Protein AF-A0A960MF81-F1 (afdb_monomer_lite)

Radius of gyration: 20.43 Å; chains: 1; bounding box: 46×40×53 Å

Secondary structure (DSSP, 8-state):
-HHHHHS---HHHHHHHHHHHHHHHHHHHHHHHHTTPEEEEE--EEEEETTEEEEES--STTSEEEEEEEEETTEEEEEESSHHHHHHHHHHH-HHHHHHHHHHHHHHHHHTS-HHHHHHHHHHTTSSPPPPPPPHHHHHHHHHHHHHHHHHHTTSS-HHHHHHHHHHHHHHHHHHHHHTT-HHHHHHHHB-

Structure (mmCIF, N/CA/C/O backbone):
data_AF-A0A960MF81-F1
#
_entry.id   AF-A0A960MF81-F1
#
loop_
_atom_site.group_PDB
_atom_site.id
_atom_site.type_symbol
_atom_site.label_atom_id
_atom_site.label_alt_id
_atom_site.label_comp_id
_atom_site.label_asym_id
_atom_site.label_entity_id
_atom_site.label_seq_id
_atom_site.pdbx_PDB_ins_code
_atom_site.Cartn_x
_atom_site.Cartn_y
_atom_site.Cartn_z
_atom_site.occupancy
_atom_site.B_iso_or_equiv
_atom_site.auth_seq_id
_atom_site.auth_comp_id
_atom_site.auth_asym_id
_atom_site.auth_atom_id
_atom_site.pdbx_PDB_model_num
ATOM 1 N N . GLN A 1 1 ? 24.976 -0.961 14.348 1.00 53.66 1 GLN A N 1
ATOM 2 C CA . GLN A 1 1 ? 26.325 -0.352 14.343 1.00 53.66 1 GLN A CA 1
ATOM 3 C C . GLN A 1 1 ? 26.563 0.433 13.064 1.00 53.66 1 GLN A C 1
ATOM 5 O O . GLN A 1 1 ? 26.890 1.601 13.181 1.00 53.66 1 GLN A O 1
ATOM 10 N N . GLU A 1 2 ? 26.302 -0.131 11.881 1.00 60.38 2 GLU A N 1
ATOM 11 C CA . GLU A 1 2 ? 26.419 0.596 10.602 1.00 60.38 2 GLU A CA 1
ATOM 12 C C . GLU A 1 2 ? 25.608 1.900 10.578 1.00 60.38 2 GLU A C 1
ATOM 14 O O . GLU A 1 2 ? 26.185 2.958 10.378 1.00 60.38 2 GLU A O 1
ATOM 19 N N . ALA A 1 3 ? 24.322 1.866 10.949 1.00 62.62 3 ALA A N 1
ATOM 20 C CA . ALA A 1 3 ? 23.470 3.063 10.984 1.00 62.62 3 ALA A CA 1
ATOM 21 C C . ALA A 1 3 ? 23.998 4.213 11.875 1.00 62.62 3 ALA A C 1
ATOM 23 O O . ALA A 1 3 ? 23.752 5.380 11.582 1.00 62.62 3 ALA A O 1
ATOM 24 N N . LEU A 1 4 ? 24.742 3.917 12.950 1.00 64.25 4 LEU A N 1
ATOM 25 C CA . LEU A 1 4 ? 25.378 4.951 13.780 1.00 64.25 4 LEU A CA 1
ATOM 26 C C . LEU A 1 4 ? 26.556 5.599 13.039 1.00 64.25 4 LEU A C 1
ATOM 28 O O . LEU A 1 4 ? 26.730 6.809 13.098 1.00 64.25 4 LEU A O 1
ATOM 32 N N . VAL A 1 5 ? 27.342 4.794 12.323 1.00 67.38 5 VAL A N 1
ATOM 33 C CA . VAL A 1 5 ? 28.516 5.2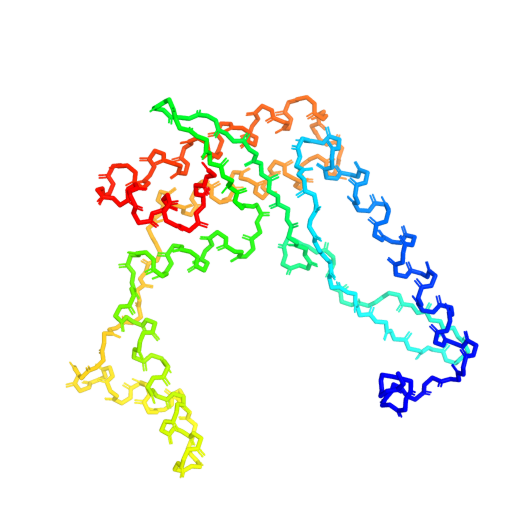51 11.569 1.00 67.38 5 VAL A CA 1
ATOM 34 C C . VAL A 1 5 ? 28.101 6.077 10.348 1.00 67.38 5 VAL A C 1
ATOM 36 O O . VAL A 1 5 ? 28.744 7.077 10.046 1.00 67.38 5 VAL A O 1
ATOM 39 N N . THR A 1 6 ? 27.011 5.710 9.668 1.00 72.19 6 THR A N 1
ATOM 40 C CA . THR A 1 6 ? 26.561 6.394 8.441 1.00 72.19 6 THR A CA 1
ATOM 41 C C . THR A 1 6 ? 25.718 7.646 8.701 1.00 72.19 6 THR A C 1
ATOM 43 O O . THR A 1 6 ? 25.628 8.503 7.830 1.00 72.19 6 THR A O 1
ATOM 46 N N . SER A 1 7 ? 25.091 7.774 9.875 1.00 71.38 7 SER A N 1
ATOM 47 C CA . SER A 1 7 ? 24.123 8.853 10.152 1.00 71.38 7 SER A CA 1
ATOM 48 C C . SER A 1 7 ? 24.742 10.188 10.579 1.00 71.38 7 SER A C 1
ATOM 50 O O . SER A 1 7 ? 24.032 11.188 10.640 1.00 71.38 7 SER A O 1
ATOM 52 N N . GLY A 1 8 ? 26.036 10.228 10.920 1.00 80.31 8 GLY A N 1
ATOM 53 C CA . GLY A 1 8 ? 26.680 11.441 11.449 1.00 80.31 8 GLY A CA 1
ATOM 54 C C . GLY A 1 8 ? 26.170 11.872 12.836 1.00 80.31 8 GLY A C 1
ATOM 55 O O . GLY A 1 8 ? 26.441 12.992 13.281 1.00 80.31 8 GLY A O 1
ATOM 56 N N . LEU A 1 9 ? 25.426 10.999 13.525 1.00 86.12 9 LEU A N 1
ATOM 57 C CA . LEU A 1 9 ? 24.911 11.229 14.872 1.00 86.12 9 LEU A CA 1
ATOM 58 C C . LEU A 1 9 ? 25.929 10.809 15.935 1.00 86.12 9 LEU A C 1
ATOM 60 O O . LEU A 1 9 ? 26.620 9.799 15.802 1.00 86.12 9 LEU A O 1
ATOM 64 N N . SER A 1 10 ? 25.971 11.540 17.050 1.00 87.50 10 SER A N 1
ATOM 65 C CA . SER A 1 10 ? 26.634 11.035 18.254 1.00 87.50 10 SER A CA 1
ATOM 66 C C . SER A 1 10 ? 25.890 9.810 18.805 1.00 87.50 10 SER A C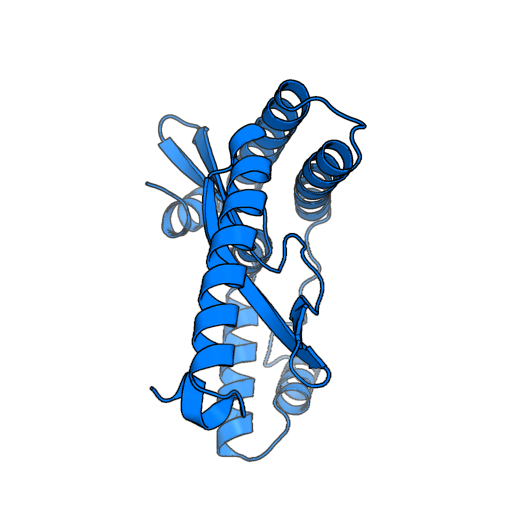 1
ATOM 68 O O . SER A 1 10 ? 24.701 9.618 18.544 1.00 87.50 10 SER A O 1
ATOM 70 N N . GLY A 1 11 ? 26.550 8.994 19.634 1.00 87.50 11 GLY A N 1
ATOM 71 C CA . GLY A 1 11 ? 25.893 7.843 20.270 1.00 87.50 11 GLY A CA 1
ATOM 72 C C . GLY A 1 11 ? 24.635 8.227 21.065 1.00 87.50 11 GLY A C 1
ATOM 73 O O . GLY A 1 11 ? 23.628 7.524 21.009 1.00 87.50 11 GLY A O 1
ATOM 74 N N . GLN A 1 12 ? 24.651 9.383 21.739 1.00 87.62 12 GLN A N 1
ATOM 75 C CA . GLN A 1 12 ? 23.484 9.908 22.458 1.00 87.62 12 GLN A CA 1
ATOM 76 C C . GLN A 1 12 ? 22.365 10.347 21.509 1.00 87.62 12 GLN A C 1
ATOM 78 O O . GLN A 1 12 ? 21.200 10.025 21.745 1.00 87.62 12 GLN A O 1
ATOM 83 N N . GLN A 1 13 ? 22.706 11.027 20.410 1.00 88.56 13 GLN A N 1
ATOM 84 C CA . GLN A 1 13 ? 21.739 11.409 19.378 1.00 88.56 13 GLN A CA 1
ATOM 85 C C . GLN A 1 13 ? 21.099 10.170 18.747 1.00 88.56 13 GLN A C 1
ATOM 87 O O . GLN A 1 13 ? 19.881 10.104 18.613 1.00 88.56 13 GLN A O 1
ATOM 92 N N . PHE A 1 14 ? 21.882 9.133 18.461 1.00 89.56 14 PHE A N 1
ATOM 93 C CA . PHE A 1 14 ? 21.353 7.883 17.929 1.00 89.56 14 PHE A CA 1
ATOM 94 C C . PHE A 1 14 ? 20.367 7.212 18.898 1.00 89.56 14 PHE A C 1
ATOM 96 O O . PHE A 1 14 ? 19.266 6.837 18.496 1.00 89.56 14 PHE A O 1
ATOM 103 N N . ILE A 1 15 ? 20.689 7.142 20.195 1.00 90.44 15 ILE A N 1
ATOM 104 C CA . ILE A 1 15 ? 19.760 6.631 21.219 1.00 90.44 15 ILE A CA 1
ATOM 105 C C . ILE A 1 15 ? 18.484 7.484 21.283 1.00 90.44 15 ILE A C 1
ATOM 107 O O . ILE A 1 15 ? 17.380 6.940 21.375 1.00 90.44 15 ILE A O 1
ATOM 111 N N . ARG A 1 16 ? 18.612 8.816 21.218 1.00 89.69 16 ARG A N 1
ATOM 112 C CA . ARG A 1 16 ? 17.472 9.744 21.199 1.00 89.69 16 ARG A CA 1
ATOM 113 C C . ARG A 1 16 ? 16.580 9.505 19.977 1.00 89.69 16 ARG A C 1
ATOM 115 O O . ARG A 1 16 ? 15.367 9.434 20.149 1.00 89.69 16 ARG A O 1
ATOM 122 N N . SER A 1 17 ? 17.161 9.290 18.795 1.00 91.31 17 SER A N 1
ATOM 123 C CA . SER A 1 17 ? 16.410 8.961 17.573 1.00 91.31 17 SER A CA 1
ATOM 124 C C . SER A 1 17 ? 15.599 7.670 17.729 1.00 91.31 17 SER A C 1
ATOM 126 O O . SER A 1 17 ? 14.420 7.642 17.392 1.00 91.31 17 SER A O 1
ATOM 128 N N . GLY A 1 18 ? 16.175 6.633 18.351 1.00 91.38 18 GLY A N 1
ATOM 129 C CA . GLY A 1 18 ? 15.469 5.380 18.622 1.00 91.38 18 GLY A CA 1
ATOM 130 C C . GLY A 1 18 ? 14.284 5.565 19.573 1.00 91.38 18 GLY A C 1
ATOM 131 O O . GLY A 1 18 ? 13.203 5.033 19.328 1.00 91.38 18 GLY A O 1
ATOM 132 N N . LYS A 1 19 ? 14.447 6.371 20.630 1.00 92.38 19 LYS A N 1
ATOM 133 C CA . LYS A 1 19 ? 13.344 6.707 21.549 1.00 92.38 19 LYS A CA 1
ATOM 134 C C . LYS A 1 19 ? 12.226 7.468 20.836 1.00 92.38 19 LYS A C 1
ATOM 136 O O . LYS A 1 19 ? 11.060 7.124 21.014 1.00 92.38 19 LYS A O 1
ATOM 141 N N . LEU A 1 20 ? 12.578 8.464 20.021 1.00 91.44 20 LEU A N 1
ATOM 142 C CA . LEU A 1 20 ? 11.613 9.222 19.221 1.00 91.44 20 LEU A CA 1
ATOM 143 C C . LEU A 1 20 ? 10.869 8.308 18.243 1.00 91.44 20 LEU A C 1
ATOM 145 O O . LEU A 1 20 ? 9.646 8.354 18.197 1.00 91.44 20 LEU A O 1
ATOM 149 N N . ALA A 1 21 ? 11.577 7.423 17.539 1.00 92.56 21 ALA A N 1
ATOM 150 C CA . ALA A 1 21 ? 10.980 6.467 16.610 1.00 92.56 21 ALA A CA 1
ATOM 151 C C . ALA A 1 21 ? 9.946 5.553 17.287 1.00 92.56 21 ALA A C 1
ATOM 153 O O . ALA A 1 21 ? 8.866 5.339 16.740 1.00 92.56 21 ALA A O 1
ATOM 154 N N . VAL A 1 22 ? 10.248 5.042 18.487 1.00 93.19 22 VAL A N 1
ATOM 155 C CA . VAL A 1 22 ? 9.323 4.186 19.250 1.00 93.19 22 VAL A CA 1
ATOM 156 C C . VAL A 1 22 ? 8.107 4.972 19.742 1.00 93.19 22 VAL A C 1
ATOM 158 O O . VAL A 1 22 ? 6.984 4.488 19.619 1.00 93.19 22 VAL A O 1
ATOM 161 N N . LEU A 1 23 ? 8.307 6.183 20.268 1.00 92.19 23 LEU A N 1
ATOM 162 C CA . LEU A 1 23 ? 7.204 7.030 20.734 1.00 92.19 23 LEU A CA 1
ATOM 163 C C . LEU A 1 23 ? 6.292 7.457 19.578 1.00 92.19 23 LEU A C 1
ATOM 165 O O . LEU A 1 23 ? 5.076 7.316 19.681 1.00 92.19 23 LEU A O 1
ATOM 169 N N . GLY A 1 24 ? 6.868 7.906 18.461 1.00 90.62 24 GLY A N 1
ATOM 170 C CA . GLY A 1 24 ? 6.118 8.235 17.249 1.00 90.62 24 GLY A CA 1
ATOM 171 C C . GLY A 1 24 ? 5.349 7.026 16.718 1.00 90.62 24 GLY A C 1
ATOM 172 O O . GLY A 1 24 ? 4.168 7.134 16.395 1.00 90.62 24 GLY A O 1
ATOM 173 N N . ALA A 1 25 ? 5.977 5.845 16.713 1.00 92.62 25 ALA A N 1
ATOM 174 C CA . ALA A 1 25 ? 5.314 4.612 16.301 1.00 92.62 25 ALA A CA 1
ATOM 175 C C . ALA A 1 25 ? 4.145 4.236 17.213 1.00 92.62 25 ALA A C 1
ATOM 177 O O . ALA A 1 25 ? 3.111 3.791 16.722 1.00 92.62 25 ALA A O 1
ATOM 178 N N . TRP A 1 26 ? 4.279 4.443 18.525 1.00 94.00 26 TRP A N 1
ATOM 179 C CA . TRP A 1 26 ? 3.185 4.220 19.464 1.00 94.00 26 TRP A CA 1
ATOM 180 C C . TRP A 1 26 ? 2.001 5.156 19.193 1.00 94.00 26 TRP A C 1
ATOM 182 O O . TRP A 1 26 ? 0.869 4.682 19.153 1.00 94.00 26 TRP A O 1
ATOM 192 N N . VAL A 1 27 ? 2.250 6.443 18.921 1.00 91.56 27 VAL A N 1
ATOM 193 C CA . VAL A 1 27 ? 1.190 7.408 18.568 1.00 91.56 27 VAL A CA 1
ATOM 194 C C . VAL A 1 27 ? 0.465 6.990 17.289 1.00 91.56 27 VAL A C 1
ATOM 196 O O . VAL A 1 27 ? -0.760 6.895 17.289 1.00 91.56 27 VAL A O 1
ATOM 199 N N . VAL A 1 28 ? 1.199 6.672 16.216 1.00 91.81 28 VAL A N 1
ATOM 200 C CA . VAL A 1 28 ? 0.575 6.222 14.959 1.00 91.81 28 VAL A CA 1
ATOM 201 C C . VAL A 1 28 ? -0.205 4.930 15.168 1.00 91.81 28 VAL A C 1
ATOM 203 O O . VAL A 1 28 ? -1.320 4.804 14.671 1.00 91.81 28 VAL A O 1
ATOM 206 N N . ARG A 1 29 ? 0.345 3.988 15.943 1.00 93.75 29 ARG A N 1
ATOM 207 C CA . ARG A 1 29 ? -0.333 2.735 16.276 1.00 93.75 29 ARG A CA 1
ATOM 208 C C . ARG A 1 29 ? -1.677 2.984 16.950 1.00 93.75 29 ARG A C 1
ATOM 210 O O . ARG A 1 29 ? -2.652 2.377 16.528 1.00 93.75 29 ARG A O 1
ATOM 217 N N . GLN A 1 30 ? -1.730 3.857 17.958 1.00 93.75 30 GLN A N 1
ATOM 218 C CA . GLN A 1 30 ? -2.989 4.197 18.629 1.00 93.75 30 GLN A CA 1
ATOM 219 C C . GLN A 1 30 ? -4.017 4.729 17.623 1.00 93.75 30 GLN A C 1
ATOM 221 O O . GLN A 1 30 ? -5.127 4.210 17.570 1.00 93.75 30 GLN A O 1
ATOM 226 N N . LEU A 1 31 ? -3.619 5.671 16.760 1.00 92.19 31 LEU A N 1
ATOM 227 C CA . LEU A 1 31 ? -4.513 6.280 15.769 1.00 92.19 31 LEU A CA 1
ATOM 228 C C . LEU A 1 31 ? -5.088 5.268 14.769 1.00 92.19 31 LEU A C 1
ATOM 230 O O . LEU A 1 31 ? -6.278 5.310 14.465 1.00 92.19 31 LEU A O 1
ATOM 234 N N . VAL A 1 32 ? -4.259 4.363 14.238 1.00 93.56 32 VAL A N 1
ATOM 235 C CA . VAL A 1 32 ? -4.715 3.411 13.210 1.00 93.56 32 VAL A CA 1
ATOM 236 C C . VAL A 1 32 ? -5.437 2.197 13.804 1.00 93.56 32 VAL A C 1
ATOM 238 O O . VAL A 1 32 ? -6.384 1.701 13.192 1.00 93.56 32 VAL A O 1
ATOM 241 N N . GLU A 1 33 ? -5.043 1.730 14.994 1.00 95.94 33 GLU A N 1
ATOM 242 C CA . GLU A 1 33 ? -5.726 0.621 15.680 1.00 95.94 33 GLU A CA 1
ATOM 243 C C . GLU A 1 33 ? -7.105 1.034 16.196 1.00 95.94 33 GLU A C 1
ATOM 245 O O . GLU A 1 33 ? -8.034 0.225 16.159 1.00 95.94 33 GLU A O 1
ATOM 250 N N . GLU A 1 34 ? -7.285 2.299 16.579 1.00 96.62 34 GLU A N 1
ATOM 251 C CA . GLU A 1 34 ? -8.584 2.837 16.984 1.00 96.62 34 GLU A CA 1
ATOM 252 C C . GLU A 1 34 ? -9.633 2.739 15.860 1.00 96.62 34 GLU A C 1
ATOM 254 O O . GLU A 1 34 ? -10.772 2.337 16.106 1.00 96.62 34 GLU A O 1
ATOM 259 N N . ILE A 1 35 ? -9.241 2.970 14.604 1.00 96.81 35 ILE A N 1
ATOM 260 C CA . ILE A 1 35 ? -10.108 2.802 13.419 1.00 96.81 35 ILE A CA 1
ATOM 261 C C . ILE A 1 35 ? -10.127 1.367 12.868 1.00 96.81 35 ILE A C 1
ATOM 263 O O . ILE A 1 35 ? -10.675 1.107 11.799 1.00 96.81 35 ILE A O 1
ATOM 267 N N . GLY A 1 36 ? -9.569 0.410 13.616 1.00 96.00 36 GLY A N 1
ATOM 268 C CA . GLY A 1 36 ? -9.626 -1.025 13.334 1.00 96.00 36 GLY A CA 1
ATOM 269 C C . GLY A 1 36 ? -8.506 -1.573 12.449 1.00 96.00 36 GLY A C 1
ATOM 270 O O . GLY A 1 36 ? -8.514 -2.767 12.151 1.00 96.00 36 GLY A O 1
ATOM 271 N N . LEU A 1 37 ? -7.535 -0.756 12.036 1.00 96.81 37 LEU A N 1
ATOM 272 C CA . LEU A 1 37 ? -6.397 -1.227 11.249 1.00 96.81 37 LEU A CA 1
ATOM 273 C C . LEU A 1 37 ? -5.305 -1.806 12.150 1.00 96.81 37 LEU A C 1
ATOM 275 O O . LEU A 1 37 ? -5.032 -1.310 13.232 1.00 96.81 37 LEU A O 1
ATOM 279 N N . ARG A 1 38 ? -4.594 -2.822 11.674 1.00 96.19 38 ARG A N 1
ATOM 280 C CA . ARG A 1 38 ? -3.394 -3.354 12.323 1.00 96.19 38 ARG A CA 1
ATOM 281 C C . ARG A 1 38 ? -2.146 -2.753 11.695 1.00 96.19 38 ARG A C 1
ATOM 283 O O . ARG A 1 38 ? -1.916 -2.959 10.504 1.00 96.19 38 ARG A O 1
ATOM 290 N N . LEU A 1 39 ? -1.327 -2.081 12.499 1.00 94.88 39 LEU A N 1
ATOM 291 C CA . LEU A 1 39 ? -0.021 -1.571 12.086 1.00 94.88 39 LEU A CA 1
ATOM 292 C C . LEU A 1 39 ? 1.035 -2.691 12.078 1.00 94.88 39 LEU A C 1
ATOM 294 O O . LEU A 1 39 ? 1.143 -3.451 13.041 1.00 94.88 39 LEU A O 1
ATOM 298 N N . TRP A 1 40 ? 1.832 -2.772 11.013 1.00 93.06 40 TRP A N 1
ATOM 299 C CA . TRP A 1 40 ? 2.926 -3.740 10.861 1.00 93.06 40 TRP A CA 1
ATOM 300 C C . TRP A 1 40 ? 4.303 -3.095 10.968 1.00 93.06 40 TRP A C 1
ATOM 302 O O . TRP A 1 40 ? 5.165 -3.600 11.681 1.00 93.06 40 TRP A O 1
ATOM 312 N N . ASP A 1 41 ? 4.507 -1.991 10.255 1.00 91.00 41 ASP A N 1
ATOM 313 C CA . ASP A 1 41 ? 5.770 -1.260 10.211 1.00 91.00 41 ASP A CA 1
ATOM 314 C C . ASP A 1 41 ? 5.555 0.199 9.798 1.00 91.00 41 ASP A C 1
ATOM 316 O O . ASP A 1 41 ? 4.481 0.588 9.325 1.00 91.00 41 ASP A O 1
ATOM 320 N N . LEU A 1 42 ? 6.598 0.991 10.042 1.00 90.38 42 LEU A N 1
ATOM 321 C CA . LEU A 1 42 ? 6.692 2.429 9.834 1.00 90.38 42 LEU A CA 1
ATOM 322 C C . LEU A 1 42 ? 8.094 2.771 9.341 1.00 90.38 42 LEU A C 1
ATOM 324 O O . LEU A 1 42 ? 9.077 2.161 9.771 1.00 90.38 42 LEU A O 1
ATOM 328 N N . LYS A 1 43 ? 8.184 3.806 8.515 1.00 89.94 43 LYS A N 1
ATOM 329 C CA . LYS A 1 43 ? 9.435 4.451 8.131 1.00 89.94 43 LYS A CA 1
ATOM 330 C C . LYS A 1 43 ? 9.455 5.860 8.723 1.00 89.94 43 LYS A C 1
ATOM 332 O O . LYS A 1 43 ? 8.534 6.635 8.494 1.00 89.94 43 LYS A O 1
ATOM 337 N N . TRP A 1 44 ? 10.523 6.182 9.451 1.00 89.69 44 TRP A N 1
ATOM 338 C CA . TRP A 1 44 ? 10.789 7.527 9.963 1.00 89.69 44 TRP A CA 1
ATOM 339 C C . TRP A 1 44 ? 11.992 8.135 9.260 1.00 89.69 44 TRP A C 1
ATOM 341 O O . TRP A 1 44 ? 12.993 7.445 9.053 1.00 89.69 44 TRP A O 1
ATOM 351 N N . GLU A 1 45 ? 11.921 9.431 8.980 1.00 89.31 45 GLU A N 1
ATOM 352 C CA . GLU A 1 45 ? 13.087 10.236 8.642 1.00 89.31 45 GLU A CA 1
ATOM 353 C C . GLU A 1 45 ? 13.327 11.270 9.743 1.00 89.31 45 GLU A C 1
ATOM 355 O O . GLU A 1 45 ? 12.403 11.909 10.252 1.00 89.31 45 GLU A O 1
ATOM 360 N N . PHE A 1 46 ? 14.591 11.404 10.140 1.00 90.06 46 PHE A N 1
ATOM 361 C CA . PHE A 1 46 ? 15.024 12.374 11.136 1.00 90.06 46 PHE A CA 1
ATOM 362 C C . PHE A 1 46 ? 16.074 13.283 10.519 1.00 90.06 46 PHE A C 1
ATOM 364 O O . PHE A 1 46 ? 17.048 12.797 9.942 1.00 90.06 46 PHE A O 1
ATOM 371 N N . ALA A 1 47 ? 15.906 14.589 10.698 1.00 89.25 47 ALA A N 1
ATOM 372 C CA . ALA A 1 47 ? 16.966 15.552 10.451 1.00 89.25 47 ALA A CA 1
ATOM 373 C C . ALA A 1 47 ? 17.584 15.999 11.773 1.00 89.25 47 ALA A C 1
ATOM 375 O O . ALA A 1 47 ? 16.960 15.949 12.838 1.00 89.25 47 ALA A O 1
ATOM 376 N N . LYS A 1 48 ? 18.834 16.442 11.678 1.00 88.69 48 LYS A N 1
ATOM 377 C CA . LYS A 1 48 ? 19.568 17.058 12.772 1.00 88.69 48 LYS A CA 1
ATOM 378 C C . LYS A 1 48 ? 19.627 18.559 12.534 1.00 88.69 48 LYS A C 1
ATOM 380 O O . LYS A 1 48 ? 20.086 18.985 11.477 1.00 88.69 48 LYS A O 1
ATOM 385 N N . ASP A 1 49 ? 19.219 19.324 13.535 1.00 86.75 49 ASP A N 1
ATOM 386 C CA . ASP A 1 49 ? 19.411 20.770 13.588 1.00 86.75 49 ASP A CA 1
ATOM 387 C C . ASP A 1 49 ? 20.189 21.111 14.863 1.00 86.75 49 ASP A C 1
ATOM 389 O O . ASP A 1 49 ? 19.690 20.955 15.978 1.00 86.75 49 ASP A O 1
ATOM 393 N N . GLY A 1 50 ? 21.466 21.471 14.711 1.00 85.69 50 GLY A N 1
ATOM 394 C CA . GLY A 1 50 ? 22.384 21.596 15.844 1.00 85.69 50 GLY A CA 1
ATOM 395 C C . GLY A 1 50 ? 22.474 20.290 16.642 1.00 85.69 50 GLY A C 1
ATOM 396 O O . GLY A 1 50 ? 22.915 19.272 16.113 1.00 85.69 50 GLY A O 1
ATOM 397 N N . ASP A 1 51 ? 22.055 20.312 17.908 1.00 84.62 51 ASP A N 1
ATOM 398 C CA . ASP A 1 51 ? 22.003 19.126 18.778 1.00 84.62 51 ASP A CA 1
ATOM 399 C C . ASP A 1 51 ? 20.625 18.448 18.840 1.00 84.62 51 ASP A C 1
ATOM 401 O O . ASP A 1 51 ? 20.489 17.364 19.426 1.00 84.62 51 ASP A O 1
ATOM 405 N N . GLU A 1 52 ? 19.618 19.049 18.211 1.00 86.88 52 GLU A N 1
ATOM 406 C CA . GLU A 1 52 ? 18.247 18.563 18.200 1.00 86.88 52 GLU A CA 1
ATOM 407 C C . GLU A 1 52 ? 17.992 17.595 17.044 1.00 86.88 52 GLU A C 1
ATOM 409 O O . GLU A 1 52 ? 18.617 17.647 15.981 1.00 86.88 52 GLU A O 1
ATOM 414 N N . LEU A 1 53 ? 17.047 16.685 17.278 1.00 90.31 53 LEU A N 1
ATOM 415 C CA . LEU A 1 53 ? 16.527 15.777 16.265 1.00 90.31 53 LEU A CA 1
ATOM 416 C C . LEU A 1 53 ? 15.066 16.107 16.020 1.00 90.31 53 LEU A C 1
ATOM 418 O O . LEU A 1 53 ? 14.275 16.152 16.963 1.00 90.31 53 LEU A O 1
ATOM 422 N N . VAL A 1 54 ? 14.717 16.280 14.754 1.00 88.94 54 VAL A N 1
ATOM 423 C CA . VAL A 1 54 ? 13.361 16.612 14.326 1.00 88.94 54 VAL A CA 1
ATOM 424 C C . VAL A 1 54 ? 12.845 15.548 13.369 1.00 88.94 54 VAL A C 1
ATOM 426 O O . VAL A 1 54 ? 13.606 15.009 12.562 1.00 88.94 54 VAL A O 1
ATOM 429 N N . PHE A 1 55 ? 11.554 15.233 13.473 1.00 88.56 55 PHE A N 1
ATOM 430 C CA . PHE A 1 55 ? 10.873 14.446 12.449 1.00 88.56 55 PHE A CA 1
ATOM 431 C C . PHE A 1 55 ? 10.821 15.266 11.162 1.00 88.56 55 PHE A C 1
ATOM 433 O O . PHE A 1 55 ? 10.418 16.429 11.183 1.00 88.56 55 PHE A O 1
ATOM 440 N N . VAL A 1 56 ? 11.239 14.652 10.064 1.00 86.75 56 VAL A N 1
ATOM 441 C CA . VAL A 1 56 ? 11.127 15.210 8.715 1.00 86.75 56 VAL A CA 1
ATOM 442 C C . VAL A 1 56 ? 10.415 14.208 7.811 1.00 86.75 56 VAL A C 1
ATOM 444 O O . VAL A 1 56 ? 10.140 13.086 8.237 1.00 86.75 56 VAL A O 1
ATOM 447 N N . ASP A 1 57 ? 10.131 14.632 6.578 1.00 86.06 57 ASP A N 1
ATOM 448 C CA . ASP A 1 57 ? 9.291 13.916 5.607 1.00 86.06 57 ASP A CA 1
ATOM 449 C C . ASP A 1 57 ? 7.793 13.902 5.983 1.00 86.06 57 ASP A C 1
ATOM 451 O O . ASP A 1 57 ? 7.381 14.402 7.037 1.00 86.06 57 ASP A O 1
ATOM 455 N N . THR A 1 58 ? 6.948 13.391 5.085 1.00 77.12 58 THR A N 1
ATOM 456 C CA . THR A 1 58 ? 5.512 13.239 5.334 1.00 77.12 58 THR A CA 1
ATOM 457 C C . THR A 1 58 ? 5.198 11.951 6.092 1.00 77.12 58 THR A C 1
ATOM 459 O O . THR A 1 58 ? 5.719 10.865 5.826 1.00 77.12 58 THR A O 1
ATOM 462 N N . ILE A 1 59 ? 4.282 12.064 7.054 1.00 77.44 59 ILE A N 1
ATOM 463 C CA . ILE A 1 59 ? 3.666 10.913 7.715 1.00 77.44 59 ILE A CA 1
ATOM 464 C C . ILE A 1 59 ? 2.318 10.688 7.044 1.00 77.44 59 ILE A C 1
ATOM 466 O O . ILE A 1 59 ? 1.299 11.235 7.460 1.00 77.44 59 ILE A O 1
ATOM 470 N N . ASP A 1 60 ? 2.326 9.907 5.974 1.00 78.88 60 ASP A N 1
ATOM 471 C CA . ASP A 1 60 ? 1.128 9.535 5.233 1.00 78.88 60 ASP A CA 1
ATOM 472 C C . ASP A 1 60 ? 1.039 8.008 5.085 1.00 78.88 60 ASP A C 1
ATOM 474 O O . ASP A 1 60 ? 1.839 7.245 5.635 1.00 78.88 60 ASP A O 1
ATOM 478 N N . THR A 1 61 ? 0.028 7.544 4.356 1.00 74.94 61 THR A N 1
ATOM 479 C CA . THR A 1 61 ? -0.213 6.121 4.084 1.00 74.94 61 THR A CA 1
ATOM 480 C C . THR A 1 61 ? 0.888 5.457 3.261 1.00 74.94 61 THR A C 1
ATOM 482 O O . THR A 1 61 ? 0.840 4.253 3.036 1.00 74.94 61 THR A O 1
ATOM 485 N N . ASP A 1 62 ? 1.890 6.199 2.805 1.00 77.38 62 ASP A N 1
ATOM 486 C CA . ASP A 1 62 ? 3.065 5.658 2.141 1.00 77.38 62 ASP A CA 1
ATOM 487 C C . ASP A 1 62 ? 4.185 5.330 3.135 1.00 77.38 62 ASP A C 1
ATOM 489 O O . ASP A 1 62 ? 5.047 4.497 2.833 1.00 77.38 62 ASP A O 1
ATOM 493 N N . SER A 1 63 ? 4.140 5.947 4.318 1.00 83.94 63 SER A N 1
ATOM 494 C CA . SER A 1 63 ? 5.140 5.843 5.386 1.00 83.94 63 SER A CA 1
ATOM 495 C C . SER A 1 63 ? 4.855 4.710 6.375 1.00 83.94 63 SER A C 1
ATOM 497 O O . SER A 1 63 ? 5.688 4.425 7.238 1.00 83.94 63 SER A O 1
ATOM 499 N N . PHE A 1 64 ? 3.714 4.022 6.251 1.00 87.25 64 PHE A N 1
ATOM 500 C CA . PHE A 1 64 ? 3.367 2.881 7.098 1.00 87.25 64 PHE A CA 1
ATOM 501 C C . PHE A 1 64 ? 2.696 1.732 6.353 1.00 87.25 64 PHE A C 1
ATOM 503 O O . PHE A 1 64 ? 2.112 1.886 5.278 1.00 87.25 64 PHE A O 1
ATOM 510 N N . ARG A 1 65 ? 2.741 0.546 6.966 1.00 91.25 65 ARG A N 1
ATOM 511 C CA . ARG A 1 65 ? 1.952 -0.611 6.546 1.00 91.25 65 ARG A CA 1
ATOM 512 C C . ARG A 1 65 ? 0.879 -0.920 7.569 1.00 91.25 65 ARG A C 1
ATOM 514 O O . ARG A 1 65 ? 1.172 -1.426 8.648 1.00 91.25 65 ARG A O 1
ATOM 521 N N . ALA A 1 66 ? -0.367 -0.645 7.194 1.00 94.50 66 ALA A N 1
ATOM 522 C CA . ALA A 1 66 ? -1.546 -0.974 7.979 1.00 94.50 66 ALA A CA 1
ATOM 523 C C . ALA A 1 66 ? -2.513 -1.851 7.178 1.00 94.50 66 ALA A C 1
ATOM 525 O O . ALA A 1 66 ? -2.638 -1.710 5.956 1.00 94.50 66 ALA A O 1
ATOM 526 N N . THR A 1 67 ? -3.176 -2.775 7.870 1.00 96.56 67 THR A N 1
ATOM 527 C CA . THR A 1 67 ? -4.057 -3.764 7.240 1.00 96.56 67 THR A CA 1
ATOM 528 C C . THR A 1 67 ? -5.339 -3.996 8.013 1.00 96.56 67 THR A C 1
ATOM 530 O O . THR A 1 67 ? -5.344 -3.858 9.232 1.00 96.56 67 THR A O 1
ATOM 533 N N . LEU A 1 68 ? -6.366 -4.509 7.346 1.00 97.56 68 LEU A N 1
ATOM 534 C CA . LEU A 1 68 ? -7.576 -5.015 7.988 1.00 97.56 68 LEU A CA 1
ATOM 535 C C . LEU A 1 68 ? -7.791 -6.491 7.650 1.00 97.56 68 LEU A C 1
ATOM 537 O O . LEU A 1 68 ? -7.628 -6.896 6.499 1.00 97.56 68 LEU A O 1
ATOM 541 N N . PHE A 1 69 ? -8.176 -7.281 8.652 1.00 97.00 69 PHE A N 1
ATOM 542 C CA . PHE A 1 69 ? -8.592 -8.668 8.455 1.00 97.00 69 PHE A CA 1
ATOM 543 C C . PHE A 1 69 ? -10.069 -8.699 8.082 1.00 97.00 69 PHE A C 1
ATOM 545 O O . PHE A 1 69 ? -10.886 -8.128 8.801 1.00 97.00 69 PHE A O 1
ATOM 552 N N . LEU A 1 70 ? -10.403 -9.371 6.987 1.00 97.44 70 LEU A N 1
ATOM 553 C CA . LEU A 1 70 ? -11.760 -9.445 6.457 1.00 97.44 70 LEU A CA 1
ATOM 554 C C . LEU A 1 70 ? -12.121 -10.883 6.109 1.00 97.44 70 LEU A C 1
ATOM 556 O O . LEU A 1 70 ? -11.277 -11.641 5.642 1.00 97.44 70 LEU A O 1
ATOM 560 N N . GLU A 1 71 ? -13.384 -11.232 6.316 1.00 96.44 71 GLU A N 1
ATOM 561 C CA . GLU A 1 71 ? -13.950 -12.520 5.924 1.00 96.44 71 GLU A CA 1
ATOM 562 C C . GLU A 1 71 ? -14.795 -12.325 4.661 1.00 96.44 71 GLU A C 1
ATOM 564 O O . GLU A 1 71 ? -15.665 -11.453 4.617 1.00 96.44 71 GLU A O 1
ATOM 569 N N . ALA A 1 72 ? -14.548 -13.129 3.631 1.00 94.19 72 ALA A N 1
ATOM 570 C CA . ALA A 1 72 ? -15.328 -13.146 2.400 1.00 94.19 72 ALA A CA 1
ATOM 571 C C . ALA A 1 72 ? -15.334 -14.562 1.810 1.00 94.19 72 ALA A C 1
ATOM 573 O O . ALA A 1 72 ? -14.300 -15.219 1.758 1.00 94.19 72 ALA A O 1
ATOM 574 N N .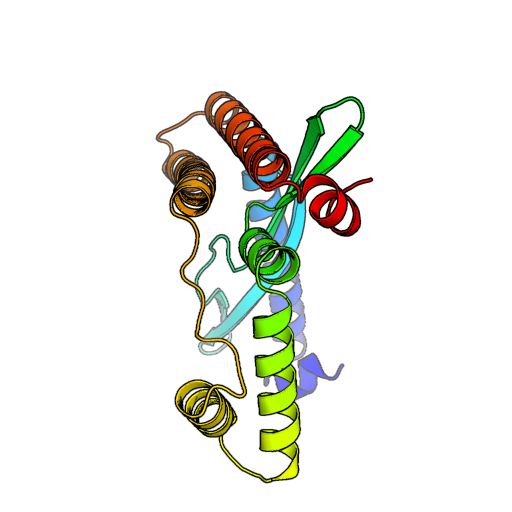 ASP A 1 73 ? -16.496 -15.043 1.365 1.00 90.31 73 ASP A N 1
ATOM 575 C CA . ASP A 1 73 ? -16.667 -16.388 0.786 1.00 90.31 73 ASP A CA 1
ATOM 576 C C . ASP A 1 73 ? -16.127 -17.527 1.680 1.00 90.31 73 ASP A C 1
ATOM 578 O O . ASP A 1 73 ? -15.549 -18.499 1.197 1.00 90.31 73 ASP A O 1
ATOM 582 N N . GLY A 1 74 ? -16.279 -17.390 3.004 1.00 92.81 74 GLY A N 1
ATOM 583 C CA . GLY A 1 74 ? -15.779 -18.364 3.984 1.00 92.81 74 GLY A CA 1
ATOM 584 C C . GLY A 1 74 ? -14.251 -18.411 4.111 1.00 92.81 74 GLY A C 1
ATOM 585 O O . GLY A 1 74 ? -13.720 -19.364 4.678 1.00 92.81 74 GLY A O 1
ATOM 586 N N . ARG A 1 75 ? -13.545 -17.412 3.570 1.00 95.06 75 ARG A N 1
ATOM 587 C CA . ARG A 1 75 ? -12.089 -17.266 3.635 1.00 95.06 75 ARG A CA 1
ATOM 588 C C . ARG A 1 75 ? -11.721 -15.962 4.319 1.00 95.06 75 ARG A C 1
ATOM 590 O O . ARG A 1 75 ? -12.400 -14.946 4.153 1.00 95.06 75 ARG A O 1
ATOM 597 N N . ARG A 1 76 ? -10.564 -15.979 4.971 1.00 96.94 76 ARG A N 1
ATOM 598 C CA . ARG A 1 76 ? -9.988 -14.812 5.622 1.00 96.94 76 ARG A CA 1
ATOM 599 C C . ARG A 1 76 ? -8.907 -14.176 4.758 1.00 96.94 76 ARG A C 1
ATOM 601 O O . ARG A 1 76 ? -8.012 -14.855 4.259 1.00 96.94 76 ARG A O 1
ATOM 608 N N . PHE A 1 77 ? -8.977 -12.859 4.627 1.00 97.44 77 PHE A N 1
ATOM 609 C CA . PHE A 1 77 ? -8.043 -12.033 3.873 1.00 97.44 77 PHE A CA 1
ATOM 610 C C . PHE A 1 77 ? -7.450 -10.936 4.758 1.00 97.44 77 PHE A C 1
ATOM 612 O O . PHE A 1 77 ? -8.088 -10.456 5.696 1.00 97.44 77 PHE A O 1
ATOM 619 N N . VAL A 1 78 ? -6.244 -10.499 4.417 1.00 96.38 78 VAL A N 1
ATOM 620 C CA . VAL A 1 78 ? -5.596 -9.286 4.913 1.00 96.38 78 VAL A CA 1
ATOM 621 C C . VAL A 1 78 ? -5.618 -8.267 3.786 1.00 96.38 78 VAL A C 1
ATOM 623 O O . VAL A 1 78 ? -5.012 -8.482 2.748 1.00 96.38 78 VAL A O 1
ATOM 626 N N . THR A 1 79 ? -6.315 -7.151 3.963 1.00 96.50 79 THR A N 1
ATOM 627 C CA . THR A 1 79 ? -6.337 -6.077 2.960 1.00 96.50 79 THR A CA 1
ATOM 628 C C . THR A 1 79 ? -5.433 -4.933 3.385 1.00 96.50 79 THR A C 1
ATOM 630 O O . THR A 1 79 ? -5.397 -4.554 4.556 1.00 96.50 79 THR A O 1
ATOM 633 N N . HIS A 1 80 ? -4.697 -4.379 2.426 1.00 96.50 80 HIS A N 1
ATOM 634 C CA . HIS A 1 80 ? -3.767 -3.276 2.636 1.00 96.50 80 HIS A CA 1
ATOM 635 C C . HIS A 1 80 ? -4.469 -1.910 2.522 1.00 96.50 80 HIS A C 1
ATOM 637 O O . HIS A 1 80 ? -5.341 -1.712 1.675 1.00 96.50 80 HIS A O 1
ATOM 643 N N . TYR A 1 81 ? -4.088 -0.965 3.387 1.00 95.62 81 TYR A N 1
ATOM 644 C CA . TYR A 1 81 ? -4.594 0.422 3.417 1.00 95.62 81 TYR A CA 1
ATOM 645 C C . TYR A 1 81 ? -3.436 1.411 3.243 1.00 95.62 81 TYR A C 1
ATOM 647 O O . TYR A 1 81 ? -3.327 2.416 3.937 1.00 95.62 81 TYR A O 1
ATOM 655 N N . ASN A 1 82 ? -2.517 1.054 2.351 1.00 92.38 82 ASN A N 1
ATOM 656 C CA . ASN A 1 82 ? -1.268 1.749 2.077 1.00 92.38 82 ASN A CA 1
ATOM 657 C C . ASN A 1 82 ? -0.794 1.423 0.647 1.00 92.38 82 ASN A C 1
ATOM 659 O O . ASN A 1 82 ? -1.454 0.670 -0.076 1.00 92.38 82 ASN A O 1
ATOM 663 N N . LYS A 1 83 ? 0.401 1.895 0.254 1.00 89.69 83 LYS A N 1
ATOM 664 C CA . LYS A 1 83 ? 1.026 1.593 -1.058 1.00 89.69 83 LYS A CA 1
ATOM 665 C C . LYS A 1 83 ? 1.109 0.113 -1.428 1.00 89.69 83 LYS A C 1
ATOM 667 O O . LYS A 1 83 ? 1.322 -0.201 -2.597 1.00 89.69 83 LYS A O 1
ATOM 672 N N . GLN A 1 84 ? 0.987 -0.805 -0.473 1.00 93.88 84 GLN A N 1
ATOM 673 C CA . GLN A 1 84 ? 1.019 -2.224 -0.794 1.00 93.88 84 GLN A CA 1
ATOM 674 C C . GLN A 1 84 ? -0.191 -2.654 -1.640 1.00 93.88 84 GLN A C 1
ATOM 676 O O . GLN A 1 84 ? -0.009 -3.445 -2.558 1.00 93.88 84 GLN A O 1
ATOM 681 N N . ALA A 1 85 ? -1.372 -2.050 -1.451 1.00 95.62 85 ALA A N 1
ATOM 682 C CA . ALA A 1 85 ? -2.565 -2.383 -2.237 1.00 95.62 85 ALA A CA 1
ATOM 683 C C . ALA A 1 85 ? -2.361 -2.153 -3.747 1.00 95.62 85 ALA A C 1
ATOM 685 O O . ALA A 1 85 ? -2.691 -3.007 -4.567 1.00 95.62 85 ALA A O 1
ATOM 686 N N . ILE A 1 86 ? -1.748 -1.025 -4.134 1.00 95.25 86 ILE A N 1
ATOM 687 C CA . ILE A 1 86 ? -1.468 -0.737 -5.550 1.00 95.25 86 ILE A CA 1
ATOM 688 C C . ILE A 1 86 ? -0.316 -1.592 -6.106 1.00 95.25 86 ILE A C 1
ATOM 690 O O . ILE A 1 86 ? -0.315 -1.935 -7.288 1.00 95.25 86 ILE A O 1
ATOM 694 N N . ARG A 1 87 ? 0.657 -1.984 -5.271 1.00 94.69 87 ARG A N 1
ATOM 695 C CA . ARG A 1 87 ? 1.711 -2.930 -5.681 1.00 94.69 87 ARG A CA 1
ATOM 696 C C . ARG A 1 87 ? 1.116 -4.294 -6.010 1.00 94.69 87 ARG A C 1
ATOM 698 O O . ARG A 1 87 ? 1.440 -4.852 -7.056 1.00 94.69 87 ARG A O 1
ATOM 705 N N . ASP A 1 88 ? 0.222 -4.784 -5.157 1.00 96.38 88 ASP A N 1
ATOM 706 C CA . ASP A 1 88 ? -0.478 -6.049 -5.366 1.00 96.38 88 ASP A CA 1
ATOM 707 C C . ASP A 1 88 ? -1.365 -5.979 -6.615 1.00 96.38 88 ASP A C 1
ATOM 709 O O . ASP A 1 88 ? -1.337 -6.900 -7.428 1.00 96.38 88 ASP A O 1
ATOM 713 N N . TYR A 1 89 ? -2.064 -4.858 -6.837 1.00 97.75 89 TYR A N 1
ATOM 714 C CA . TYR A 1 89 ? -2.835 -4.609 -8.061 1.00 97.75 89 TYR A CA 1
ATOM 715 C C . TYR A 1 89 ? -1.989 -4.802 -9.323 1.00 97.75 89 TYR A C 1
ATOM 717 O O . TYR A 1 89 ? -2.363 -5.582 -10.202 1.00 97.75 89 TYR A O 1
ATOM 725 N N . PHE A 1 90 ? -0.830 -4.135 -9.416 1.00 96.88 90 PHE A N 1
ATOM 726 C CA . PHE A 1 90 ? 0.035 -4.272 -10.590 1.00 96.88 90 PHE A CA 1
ATOM 727 C C . PHE A 1 90 ? 0.601 -5.683 -10.713 1.00 96.88 90 PHE A C 1
ATOM 729 O O . PHE A 1 90 ? 0.661 -6.209 -11.819 1.00 96.88 90 PHE A O 1
ATOM 736 N N . LEU A 1 91 ? 0.963 -6.327 -9.603 1.00 96.44 91 LEU A N 1
ATOM 737 C CA . LEU A 1 91 ? 1.465 -7.698 -9.631 1.00 96.44 91 LEU A CA 1
ATOM 738 C C . LEU A 1 91 ? 0.404 -8.695 -10.130 1.00 96.44 91 LEU A C 1
ATOM 740 O O . LEU A 1 91 ? 0.721 -9.600 -10.900 1.00 96.44 91 LEU A O 1
ATOM 744 N N . ILE A 1 92 ? -0.852 -8.531 -9.710 1.00 97.19 92 ILE A N 1
ATOM 745 C CA . ILE A 1 92 ? -1.955 -9.444 -10.034 1.00 97.19 92 ILE A CA 1
ATOM 746 C C . ILE A 1 92 ? -2.487 -9.221 -11.457 1.00 97.19 92 ILE A C 1
ATOM 748 O O . ILE A 1 92 ? -2.817 -10.189 -12.150 1.00 97.19 92 ILE A O 1
ATOM 752 N N . LEU A 1 93 ? -2.619 -7.961 -11.885 1.00 97.25 93 LEU A N 1
ATOM 753 C CA . LEU A 1 93 ? -3.272 -7.603 -13.151 1.00 97.25 93 LEU A CA 1
ATOM 754 C C . LEU A 1 93 ? -2.307 -7.265 -14.287 1.00 97.25 93 LEU A C 1
ATOM 756 O O . LEU A 1 93 ? -2.693 -7.386 -15.446 1.00 97.25 93 LEU A O 1
ATOM 760 N N . HIS A 1 94 ? -1.078 -6.868 -13.968 1.00 96.94 94 HIS A N 1
ATOM 761 C CA . HIS A 1 94 ? -0.092 -6.350 -14.922 1.00 96.94 94 HIS A CA 1
ATOM 762 C C . HIS A 1 94 ? 1.304 -6.940 -14.658 1.00 96.94 94 HIS A C 1
ATOM 764 O O . HIS A 1 94 ? 2.322 -6.243 -14.693 1.00 96.94 94 HIS A O 1
ATOM 770 N N . GLY A 1 95 ? 1.353 -8.234 -14.321 1.00 94.56 95 GLY A N 1
ATOM 771 C CA . GLY A 1 95 ? 2.595 -8.924 -13.968 1.00 94.56 95 GLY A CA 1
ATOM 772 C C . GLY A 1 95 ? 3.624 -8.949 -15.104 1.00 94.56 95 GLY A C 1
ATOM 773 O O . GLY A 1 95 ? 4.819 -8.863 -14.843 1.00 94.56 95 GLY A O 1
ATOM 774 N N . ASP A 1 96 ? 3.169 -8.980 -16.354 1.00 95.31 96 ASP A N 1
ATOM 775 C CA . ASP A 1 96 ? 3.994 -8.844 -17.559 1.00 95.31 96 ASP A CA 1
ATOM 776 C C . ASP A 1 96 ? 4.729 -7.496 -17.614 1.00 95.31 96 ASP A C 1
ATOM 778 O O . ASP A 1 96 ? 5.930 -7.440 -17.883 1.00 95.31 96 ASP A O 1
ATOM 782 N N . TRP A 1 97 ? 4.035 -6.408 -17.280 1.00 96.50 97 TRP A N 1
ATOM 783 C CA . TRP A 1 97 ? 4.625 -5.077 -17.192 1.00 96.50 97 TRP A CA 1
ATOM 784 C C . TRP A 1 97 ? 5.636 -4.963 -16.051 1.00 96.50 97 TRP A C 1
ATOM 786 O O . TRP A 1 97 ? 6.706 -4.374 -16.226 1.00 96.50 97 TRP A O 1
ATOM 796 N N . ILE A 1 98 ? 5.361 -5.592 -14.905 1.00 95.56 98 ILE A N 1
ATOM 797 C CA . ILE A 1 98 ? 6.334 -5.686 -13.808 1.00 95.56 98 ILE A CA 1
ATOM 798 C C . ILE A 1 98 ? 7.593 -6.443 -14.250 1.00 95.56 98 ILE A C 1
ATOM 800 O O . ILE A 1 98 ? 8.703 -5.976 -13.981 1.00 95.56 98 ILE A O 1
ATOM 804 N N . SER A 1 99 ? 7.443 -7.569 -14.952 1.00 96.19 99 SER A N 1
ATOM 805 C CA . SER A 1 99 ? 8.575 -8.332 -15.486 1.00 96.19 99 SER A CA 1
ATOM 806 C C . SER A 1 99 ? 9.408 -7.512 -16.473 1.00 96.19 99 SER A C 1
ATOM 808 O O . SER A 1 99 ? 10.631 -7.485 -16.348 1.00 96.19 99 SER A O 1
ATOM 810 N N . ALA A 1 100 ? 8.772 -6.760 -17.375 1.00 96.44 100 ALA A N 1
ATOM 811 C CA . ALA A 1 100 ? 9.472 -5.885 -18.317 1.00 96.44 100 ALA A CA 1
ATOM 812 C C . ALA A 1 100 ? 10.283 -4.778 -17.618 1.00 96.44 100 ALA A C 1
ATOM 814 O O . ALA A 1 100 ? 11.424 -4.501 -17.991 1.00 96.44 100 ALA A O 1
ATOM 8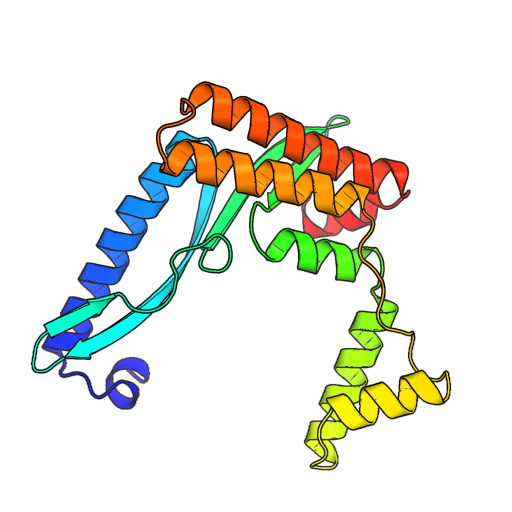15 N N . ILE A 1 101 ? 9.744 -4.171 -16.552 1.00 95.69 101 ILE A N 1
ATOM 816 C CA . ILE A 1 101 ? 10.497 -3.202 -15.738 1.00 95.69 101 ILE A CA 1
ATOM 817 C C . ILE A 1 101 ? 11.722 -3.854 -15.098 1.00 95.69 101 ILE A C 1
ATOM 819 O O . ILE A 1 101 ? 12.790 -3.242 -15.050 1.00 95.69 101 ILE A O 1
ATOM 823 N N . GLN A 1 102 ? 11.573 -5.066 -14.562 1.00 96.19 102 GLN A N 1
ATOM 824 C CA . GLN A 1 102 ? 12.675 -5.781 -13.920 1.00 96.19 102 GLN A CA 1
ATOM 825 C C . GLN A 1 102 ? 13.777 -6.126 -14.926 1.00 96.19 102 GLN A C 1
ATOM 827 O O . GLN A 1 102 ? 14.951 -5.910 -14.627 1.00 96.19 102 GLN A O 1
ATOM 832 N N . GLU A 1 103 ? 13.406 -6.569 -16.126 1.00 96.50 103 GLU A N 1
ATOM 833 C CA . GLU A 1 103 ? 14.347 -6.825 -17.216 1.00 96.50 103 GLU A CA 1
ATOM 834 C C . GLU A 1 103 ? 15.087 -5.547 -17.631 1.00 96.50 103 GLU A C 1
ATOM 836 O O . GLU A 1 103 ? 16.320 -5.523 -17.655 1.00 96.50 103 GLU A O 1
ATOM 841 N N . ALA A 1 104 ? 14.361 -4.450 -17.865 1.00 95.62 104 ALA A N 1
ATOM 842 C CA . ALA A 1 104 ? 14.960 -3.164 -18.214 1.00 95.62 104 ALA A CA 1
ATOM 843 C C . ALA A 1 104 ? 15.922 -2.655 -17.126 1.00 95.62 104 ALA A C 1
ATOM 845 O O . ALA A 1 104 ? 16.982 -2.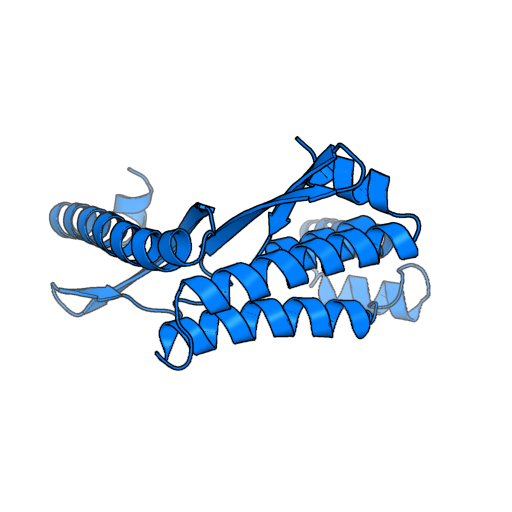115 -17.444 1.00 95.62 104 ALA A O 1
ATOM 846 N N . LYS A 1 105 ? 15.595 -2.851 -15.840 1.00 95.88 105 LYS A N 1
ATOM 847 C CA . LYS A 1 105 ? 16.481 -2.508 -14.713 1.00 95.88 105 LYS A CA 1
ATOM 848 C C . LYS A 1 105 ? 17.743 -3.361 -14.681 1.00 95.88 105 LYS A C 1
ATOM 850 O O . LYS A 1 105 ? 18.825 -2.812 -14.491 1.00 95.88 105 LYS A O 1
ATOM 855 N N . ALA A 1 106 ? 17.613 -4.674 -14.863 1.00 96.19 106 ALA A N 1
ATOM 856 C CA . ALA A 1 106 ? 18.753 -5.587 -14.878 1.00 96.19 106 ALA A CA 1
ATOM 857 C C . ALA A 1 106 ? 19.715 -5.248 -16.025 1.00 96.19 106 ALA A C 1
ATOM 859 O O . ALA A 1 106 ? 20.924 -5.152 -15.816 1.00 96.19 106 ALA A O 1
ATOM 860 N N . ARG A 1 107 ? 19.166 -4.976 -17.213 1.00 94.38 107 ARG A N 1
ATOM 861 C CA . ARG A 1 107 ? 19.939 -4.526 -18.373 1.00 94.38 107 ARG A CA 1
ATOM 862 C C . ARG A 1 107 ? 20.581 -3.164 -18.153 1.00 94.38 107 ARG A C 1
ATOM 864 O O . ARG A 1 107 ? 21.774 -3.027 -18.380 1.00 94.38 107 ARG A O 1
ATOM 871 N N . GLY A 1 108 ? 19.837 -2.185 -17.638 1.00 94.25 108 GLY A N 1
ATOM 872 C CA . GLY A 1 108 ? 20.378 -0.856 -17.338 1.00 94.25 108 GLY A CA 1
ATOM 873 C C . GLY A 1 108 ? 21.557 -0.909 -16.365 1.00 94.25 108 GLY A C 1
ATOM 874 O O . GLY A 1 108 ? 22.571 -0.255 -16.589 1.00 94.25 108 GLY A O 1
ATOM 875 N N . ALA A 1 109 ? 21.471 -1.758 -15.336 1.00 93.75 109 ALA A N 1
ATOM 876 C CA . ALA A 1 109 ? 22.567 -1.976 -14.395 1.00 93.75 109 ALA A CA 1
ATOM 877 C C . ALA A 1 109 ? 23.801 -2.635 -15.042 1.00 93.75 109 ALA A C 1
ATOM 879 O O . ALA A 1 109 ? 24.924 -2.279 -14.695 1.00 93.75 109 ALA A O 1
ATOM 880 N N . ALA A 1 110 ? 23.605 -3.573 -15.974 1.00 94.31 110 ALA A N 1
ATOM 881 C CA . ALA A 1 110 ? 24.695 -4.261 -16.669 1.00 94.31 110 ALA A CA 1
ATOM 882 C C . ALA A 1 110 ? 25.354 -3.398 -17.761 1.00 94.31 110 ALA A C 1
ATOM 884 O O . ALA A 1 110 ? 26.566 -3.456 -17.951 1.00 94.31 110 ALA A O 1
ATOM 885 N N . GLU A 1 111 ? 24.556 -2.604 -18.475 1.00 93.25 111 GLU A N 1
ATOM 886 C CA . GLU A 1 111 ? 24.976 -1.809 -19.635 1.00 93.25 111 GLU A CA 1
ATOM 887 C C . GLU A 1 111 ? 25.370 -0.366 -19.251 1.00 93.25 111 GLU A C 1
ATOM 889 O O . GLU A 1 111 ? 25.902 0.369 -20.080 1.00 93.25 111 GLU A O 1
ATOM 894 N N . GLY A 1 112 ? 25.127 0.056 -18.003 1.00 92.75 112 GLY A N 1
ATOM 895 C CA . GLY A 1 112 ? 25.387 1.426 -17.538 1.00 92.75 112 GLY A CA 1
ATOM 896 C C . GLY A 1 112 ? 24.417 2.465 -18.114 1.00 92.75 112 GLY A C 1
ATOM 897 O O . GLY A 1 112 ? 24.750 3.647 -18.183 1.00 92.75 112 GLY A O 1
ATOM 898 N N . LEU A 1 113 ? 23.229 2.029 -18.539 1.00 91.94 113 LEU A N 1
ATOM 899 C CA . LEU A 1 113 ? 22.200 2.862 -19.162 1.00 91.94 113 LEU A CA 1
ATOM 900 C C . LEU A 1 113 ? 21.037 3.133 -18.204 1.00 91.94 113 LEU A C 1
ATOM 902 O O . LEU A 1 113 ? 20.723 2.336 -17.314 1.00 91.94 113 LEU A O 1
ATOM 906 N N . ALA A 1 114 ? 20.339 4.248 -18.419 1.00 94.12 114 ALA A N 1
ATOM 907 C CA . ALA A 1 114 ? 19.126 4.548 -17.676 1.00 94.12 114 ALA A CA 1
ATOM 908 C C . ALA A 1 114 ? 18.022 3.544 -18.047 1.00 94.12 114 ALA A C 1
ATOM 910 O O . ALA A 1 114 ? 17.549 3.500 -19.183 1.00 94.12 114 ALA A O 1
ATOM 911 N N . PHE A 1 115 ? 17.556 2.754 -17.074 1.00 94.69 115 PHE A N 1
ATOM 912 C CA . PHE A 1 115 ? 16.533 1.728 -17.325 1.00 94.69 115 PHE A CA 1
ATOM 913 C C . PHE A 1 115 ? 15.239 2.300 -17.928 1.00 94.69 115 PHE A C 1
ATOM 915 O O . PHE A 1 115 ? 14.525 1.597 -18.635 1.00 94.69 115 PHE A O 1
ATOM 922 N N . THR A 1 116 ? 14.922 3.568 -17.651 1.00 94.50 116 THR A N 1
ATOM 923 C CA . THR A 1 116 ? 13.748 4.262 -18.194 1.00 94.50 116 THR A CA 1
ATOM 924 C C . THR A 1 116 ? 13.825 4.434 -19.706 1.00 94.50 116 THR A C 1
ATOM 926 O O . THR A 1 116 ? 12.800 4.355 -20.375 1.00 94.50 116 THR A O 1
ATOM 929 N N . GLU A 1 117 ? 15.026 4.638 -20.252 1.00 95.12 117 GLU A N 1
ATOM 930 C CA . GLU A 1 117 ? 15.241 4.749 -21.698 1.00 95.12 117 GLU A CA 1
ATOM 931 C C . GLU A 1 117 ? 15.106 3.378 -22.361 1.00 95.12 117 GLU A C 1
ATOM 933 O O . GLU A 1 117 ? 14.399 3.245 -23.358 1.00 95.12 117 GLU A O 1
ATOM 938 N N . LEU A 1 118 ? 15.694 2.342 -21.750 1.00 94.88 118 LEU A N 1
ATOM 939 C CA . LEU A 1 118 ? 15.561 0.954 -22.202 1.00 94.88 118 LEU A CA 1
ATOM 940 C C . LEU A 1 118 ? 14.105 0.480 -22.186 1.00 94.88 118 LEU A C 1
ATOM 942 O O . LEU A 1 118 ? 13.645 -0.144 -23.142 1.00 94.88 118 LEU A O 1
ATOM 946 N N . LEU A 1 119 ? 13.372 0.786 -21.112 1.00 95.44 119 LEU A N 1
ATOM 947 C CA . LEU A 1 119 ? 11.960 0.443 -20.997 1.00 95.44 119 LEU A CA 1
ATOM 948 C C . LEU A 1 119 ? 11.147 1.156 -22.081 1.00 95.44 119 LEU A C 1
ATOM 950 O O . LEU A 1 119 ? 10.376 0.503 -22.777 1.00 95.44 119 LEU A O 1
ATOM 954 N N . LYS A 1 120 ? 11.355 2.466 -22.265 1.00 95.94 120 LYS A N 1
ATOM 955 C CA . LYS A 1 120 ? 10.633 3.249 -23.273 1.00 95.94 120 LYS A CA 1
ATOM 956 C C . LYS A 1 120 ? 10.903 2.745 -24.691 1.00 95.94 120 LYS A C 1
ATOM 958 O O . LYS A 1 120 ? 9.959 2.509 -25.430 1.00 95.94 120 LYS A O 1
ATOM 963 N N . ALA A 1 121 ? 12.162 2.494 -25.048 1.00 94.81 121 ALA A N 1
ATOM 964 C CA . ALA A 1 121 ? 12.509 1.942 -26.357 1.00 94.81 121 ALA A CA 1
ATOM 965 C C . ALA A 1 121 ? 11.891 0.549 -26.585 1.00 94.81 121 ALA A C 1
ATOM 967 O O . ALA A 1 121 ? 11.410 0.244 -27.678 1.00 94.81 121 ALA A O 1
ATOM 968 N N . GLY A 1 122 ? 11.860 -0.296 -25.548 1.00 95.38 122 GLY A N 1
ATOM 969 C CA . GLY A 1 122 ? 11.181 -1.591 -25.604 1.00 95.38 122 GLY A CA 1
ATOM 970 C C . GLY A 1 122 ? 9.664 -1.465 -25.774 1.00 95.38 122 GLY A C 1
ATOM 971 O O . GLY A 1 122 ? 9.069 -2.248 -26.506 1.00 95.38 122 GLY A O 1
ATOM 972 N N . GLN A 1 123 ? 9.037 -0.458 -25.165 1.00 96.81 123 GLN A N 1
ATOM 973 C CA . GLN A 1 123 ? 7.611 -0.166 -25.342 1.00 96.81 123 GLN A CA 1
ATOM 974 C C . GLN A 1 123 ? 7.307 0.382 -26.743 1.00 96.81 123 GLN A C 1
ATOM 976 O O . GLN A 1 123 ? 6.388 -0.103 -27.399 1.00 96.81 123 GLN A O 1
ATOM 981 N N . ASP A 1 124 ? 8.110 1.329 -27.234 1.00 96.69 124 ASP A N 1
ATOM 982 C CA . ASP A 1 124 ? 7.955 1.941 -28.562 1.00 96.69 124 ASP A CA 1
ATOM 983 C C . ASP A 1 124 ? 8.144 0.911 -29.696 1.00 96.69 124 ASP A C 1
ATOM 985 O O . ASP A 1 124 ? 7.525 1.017 -30.754 1.00 96.69 124 ASP A O 1
ATOM 989 N N . SER A 1 125 ? 8.971 -0.116 -29.466 1.00 96.06 125 SER A N 1
ATOM 990 C CA . SER A 1 125 ? 9.189 -1.235 -30.397 1.00 96.06 125 SER A CA 1
ATOM 991 C C . SER A 1 125 ? 8.229 -2.418 -30.207 1.00 96.06 125 SER A C 1
ATOM 993 O O . SER A 1 125 ? 8.280 -3.370 -30.986 1.00 96.06 125 SER A O 1
ATOM 995 N N . GLY A 1 126 ? 7.353 -2.378 -29.196 1.00 94.75 126 GLY A N 1
ATOM 996 C CA . GLY A 1 126 ? 6.388 -3.440 -28.892 1.00 94.75 126 GLY A CA 1
ATOM 997 C C . GLY A 1 126 ? 6.971 -4.684 -28.207 1.00 94.75 126 GLY A C 1
ATOM 998 O O . GLY A 1 126 ? 6.260 -5.672 -28.044 1.00 94.75 126 GLY A O 1
ATOM 999 N N . VAL A 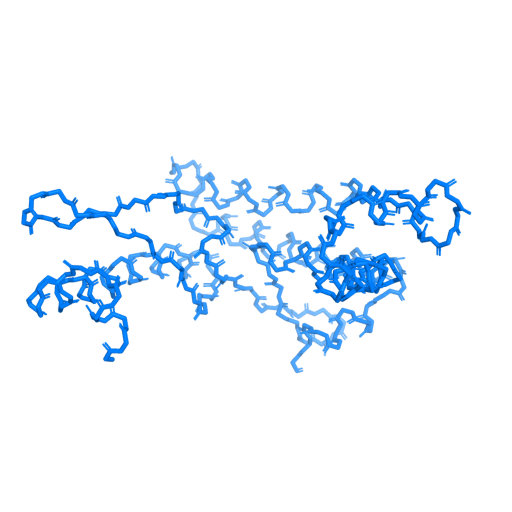1 127 ? 8.242 -4.651 -27.796 1.00 95.25 127 VAL A N 1
ATOM 1000 C CA . VAL A 1 127 ? 8.895 -5.728 -27.030 1.00 95.25 127 VAL A CA 1
ATOM 1001 C C . VAL A 1 127 ? 8.382 -5.769 -25.590 1.00 95.25 127 VAL A C 1
ATOM 1003 O O . VAL A 1 127 ? 8.203 -6.847 -25.026 1.00 95.25 127 VAL A O 1
ATOM 1006 N N . TYR A 1 128 ? 8.123 -4.603 -24.997 1.00 96.94 128 TYR A N 1
ATOM 1007 C CA . TYR A 1 128 ? 7.570 -4.478 -23.651 1.00 96.94 128 TYR A CA 1
ATOM 1008 C C . TYR A 1 128 ? 6.127 -3.967 -23.684 1.00 96.94 128 TYR A C 1
ATOM 1010 O O . TYR A 1 128 ? 5.788 -3.131 -24.525 1.00 96.94 128 TYR A O 1
ATOM 1018 N N . PRO A 1 129 ? 5.272 -4.405 -22.743 1.00 96.00 129 PRO A N 1
ATOM 1019 C CA . PRO A 1 129 ? 3.925 -3.873 -22.621 1.00 96.00 129 PRO A CA 1
ATOM 1020 C C . PRO A 1 129 ? 3.961 -2.385 -22.260 1.00 96.00 129 PRO A C 1
ATOM 1022 O O . PRO A 1 129 ? 4.795 -1.919 -21.472 1.00 96.00 129 PRO A O 1
ATOM 1025 N N . VAL A 1 130 ? 3.016 -1.633 -22.819 1.00 95.62 130 VAL A N 1
ATOM 1026 C CA . VAL A 1 130 ? 2.812 -0.220 -22.485 1.00 95.62 130 VAL A CA 1
ATOM 1027 C C . VAL A 1 130 ? 2.460 -0.049 -21.010 1.00 95.62 130 VAL A C 1
ATOM 1029 O O . VAL A 1 130 ? 1.939 -0.962 -20.368 1.00 95.62 130 VAL A O 1
ATOM 1032 N N . THR A 1 131 ? 2.725 1.138 -20.466 1.00 94.62 131 THR A N 1
ATOM 1033 C CA . THR A 1 131 ? 2.370 1.454 -19.080 1.00 94.62 131 THR A CA 1
ATOM 1034 C C . THR A 1 131 ? 0.855 1.347 -18.876 1.00 94.62 131 THR A C 1
ATOM 1036 O O . THR A 1 131 ? 0.104 2.084 -19.522 1.00 94.62 131 THR A O 1
ATOM 1039 N N . PRO A 1 132 ? 0.384 0.446 -17.996 1.00 95.19 132 PRO A N 1
ATOM 1040 C CA . PRO A 1 132 ? -1.038 0.223 -17.798 1.00 95.19 132 PRO A CA 1
ATOM 1041 C C . PRO A 1 132 ? -1.691 1.409 -17.088 1.00 95.19 132 PRO A C 1
ATOM 1043 O O . PRO A 1 132 ? -1.132 2.001 -16.164 1.00 95.19 132 PRO A O 1
ATOM 1046 N N . SER A 1 133 ? -2.921 1.721 -17.493 1.00 95.75 133 SER A N 1
ATOM 1047 C CA . SER A 1 133 ? -3.791 2.618 -16.730 1.00 95.75 133 SER A CA 1
ATOM 1048 C C . SER A 1 133 ? -4.449 1.850 -15.586 1.00 95.75 133 SER A C 1
ATOM 1050 O O . SER A 1 133 ? -4.906 0.721 -15.770 1.00 95.75 133 SER A O 1
ATOM 1052 N N . VAL A 1 134 ? -4.520 2.461 -14.403 1.00 96.75 134 VAL A N 1
ATOM 1053 C CA . VAL A 1 134 ? -5.196 1.849 -13.252 1.00 96.75 134 VAL A CA 1
ATOM 1054 C C . VAL A 1 134 ? -6.705 1.876 -13.480 1.00 96.75 134 VAL A C 1
ATOM 1056 O O . VAL A 1 134 ? -7.258 2.895 -13.893 1.00 96.75 134 VAL A O 1
ATOM 1059 N N . ASN A 1 135 ? -7.379 0.758 -13.203 1.00 97.94 135 ASN A N 1
ATOM 1060 C CA . ASN A 1 135 ? -8.826 0.660 -13.339 1.00 97.94 135 ASN A CA 1
ATOM 1061 C C . ASN A 1 135 ? -9.525 1.694 -12.425 1.00 97.94 135 ASN A C 1
ATOM 1063 O O . ASN A 1 135 ? -9.296 1.664 -11.212 1.00 97.94 135 ASN A O 1
ATOM 1067 N N . PRO A 1 136 ? -10.405 2.566 -12.959 1.00 98.19 136 PRO A N 1
ATOM 1068 C CA . PRO A 1 136 ? -11.082 3.594 -12.169 1.00 98.19 136 PRO A CA 1
ATOM 1069 C C . PRO A 1 136 ? -11.847 3.053 -10.957 1.00 98.19 136 PRO A C 1
ATOM 1071 O O . PRO A 1 136 ? -11.838 3.686 -9.907 1.00 98.19 136 PRO A O 1
ATOM 1074 N N . ALA A 1 137 ? -12.447 1.861 -11.058 1.00 98.06 137 ALA A N 1
ATOM 1075 C CA . ALA A 1 137 ? -13.151 1.247 -9.933 1.00 98.06 137 ALA A CA 1
ATOM 1076 C C . ALA A 1 137 ? -12.197 0.931 -8.771 1.00 98.06 137 ALA A C 1
ATOM 1078 O O . ALA A 1 137 ? -12.523 1.181 -7.612 1.00 98.06 137 ALA A O 1
ATOM 1079 N N . PHE A 1 138 ? -10.990 0.447 -9.079 1.00 98.31 138 PHE A N 1
ATOM 1080 C CA . PHE A 1 138 ? -9.961 0.228 -8.065 1.00 98.31 138 PHE A CA 1
ATOM 1081 C C . PHE A 1 138 ? -9.493 1.553 -7.455 1.00 98.31 138 PHE A C 1
ATOM 1083 O O . PHE A 1 138 ? -9.361 1.649 -6.238 1.00 98.31 138 PHE A O 1
ATOM 1090 N N . VAL A 1 139 ? -9.309 2.596 -8.276 1.00 98.00 139 VAL A N 1
ATOM 1091 C CA . VAL A 1 139 ? -8.951 3.942 -7.795 1.00 98.00 139 VAL A CA 1
ATOM 1092 C C . VAL A 1 139 ? -9.991 4.468 -6.806 1.00 98.00 139 VAL A C 1
ATOM 1094 O O . VAL A 1 139 ? -9.609 4.926 -5.733 1.00 98.00 139 VAL A O 1
ATOM 1097 N N . THR A 1 140 ? -11.287 4.350 -7.105 1.00 98.44 140 THR A N 1
ATOM 1098 C CA . THR A 1 140 ? -12.367 4.781 -6.201 1.00 98.44 140 THR A CA 1
ATOM 1099 C C . THR A 1 140 ? -12.341 4.041 -4.863 1.00 98.44 140 THR A C 1
ATOM 1101 O O . THR A 1 140 ? -12.541 4.656 -3.812 1.00 98.44 140 THR A O 1
ATOM 1104 N N . ILE A 1 141 ? -12.048 2.737 -4.871 1.00 98.50 141 ILE A N 1
ATOM 1105 C CA . ILE A 1 141 ? -11.902 1.953 -3.637 1.00 98.50 141 ILE A CA 1
ATOM 1106 C C . ILE A 1 141 ? -10.731 2.485 -2.803 1.00 98.50 141 ILE A C 1
ATOM 1108 O O . ILE A 1 141 ? -10.895 2.747 -1.610 1.00 98.50 141 ILE A O 1
ATOM 1112 N N . GLN A 1 142 ? -9.567 2.710 -3.422 1.00 97.69 142 GLN A N 1
ATOM 1113 C CA . GLN A 1 142 ? -8.407 3.248 -2.707 1.00 97.69 142 GLN A CA 1
ATOM 1114 C C . GLN A 1 142 ? -8.660 4.671 -2.196 1.00 97.69 142 GLN A C 1
ATOM 1116 O O . GLN A 1 142 ? -8.331 4.969 -1.053 1.00 97.69 142 GLN A O 1
ATOM 1121 N N . GLN A 1 143 ? -9.308 5.532 -2.986 1.00 97.12 143 GLN A N 1
ATOM 1122 C CA . GLN A 1 143 ? -9.712 6.872 -2.549 1.00 97.12 143 GLN A CA 1
ATOM 1123 C C . GLN A 1 143 ? -10.609 6.809 -1.314 1.00 97.12 143 GLN A C 1
ATOM 1125 O O . GLN A 1 143 ? -10.315 7.471 -0.327 1.00 97.12 143 GLN A O 1
ATOM 1130 N N . THR A 1 144 ? -11.618 5.935 -1.316 1.00 98.19 144 THR A N 1
ATOM 1131 C CA . THR A 1 144 ? -12.514 5.740 -0.164 1.00 98.19 144 THR A CA 1
ATOM 1132 C C . THR A 1 144 ? -11.735 5.369 1.101 1.00 98.19 144 THR A C 1
ATOM 1134 O O . THR A 1 144 ? -11.997 5.910 2.175 1.00 98.19 144 THR A O 1
ATOM 1137 N N . LYS A 1 145 ? -10.735 4.484 0.984 1.00 97.38 145 LYS A N 1
ATOM 1138 C CA . LYS A 1 145 ? -9.853 4.120 2.103 1.00 97.38 145 LYS A CA 1
ATOM 1139 C C . LYS A 1 145 ? -9.065 5.322 2.627 1.00 97.38 145 LYS A C 1
ATOM 1141 O O . LYS A 1 145 ? -9.031 5.547 3.835 1.00 97.38 145 LYS A O 1
ATOM 1146 N N . MET A 1 146 ? -8.432 6.079 1.730 1.00 95.38 146 MET A N 1
ATOM 1147 C CA . MET A 1 146 ? -7.594 7.226 2.100 1.00 95.38 146 MET A CA 1
ATOM 1148 C C . MET A 1 146 ? -8.423 8.371 2.689 1.00 95.38 146 MET A C 1
ATOM 1150 O O . MET A 1 146 ? -8.025 8.968 3.688 1.00 95.38 146 MET A O 1
ATOM 1154 N N . ASP A 1 147 ? -9.590 8.648 2.109 1.00 96.44 147 ASP A N 1
ATOM 1155 C CA . ASP A 1 147 ? -10.514 9.680 2.571 1.00 96.44 147 ASP A CA 1
ATOM 1156 C C . ASP A 1 147 ? -11.040 9.363 3.971 1.00 96.44 147 ASP A C 1
ATOM 1158 O O . ASP A 1 147 ? -11.022 10.241 4.830 1.00 96.44 147 ASP A O 1
ATOM 1162 N N . ALA A 1 148 ? -11.411 8.107 4.243 1.00 97.19 148 ALA A N 1
ATOM 1163 C CA . ALA A 1 148 ? -11.851 7.682 5.570 1.00 97.19 148 ALA A CA 1
ATOM 1164 C C . ALA A 1 148 ? -10.766 7.908 6.639 1.00 97.19 148 ALA A C 1
ATOM 1166 O O . ALA A 1 148 ? -11.053 8.471 7.695 1.00 97.19 148 ALA A O 1
ATOM 1167 N N . ILE A 1 149 ? -9.511 7.535 6.349 1.00 94.81 149 ILE A N 1
ATOM 1168 C CA . ILE A 1 149 ? -8.374 7.763 7.258 1.00 94.81 149 ILE A CA 1
ATOM 1169 C C . ILE A 1 149 ? -8.131 9.266 7.449 1.00 94.81 149 ILE A C 1
ATOM 1171 O O . ILE A 1 149 ? -8.009 9.732 8.580 1.00 94.81 149 ILE A O 1
ATOM 1175 N N . ARG A 1 150 ? -8.088 10.047 6.362 1.00 94.56 150 ARG A N 1
ATOM 1176 C CA . ARG A 1 150 ? -7.899 11.504 6.421 1.00 94.56 150 ARG A CA 1
ATOM 1177 C C . ARG A 1 150 ? -8.988 12.169 7.256 1.00 94.56 150 ARG A C 1
ATOM 1179 O O . ARG A 1 150 ? -8.687 12.992 8.115 1.00 94.56 150 ARG A O 1
ATOM 1186 N N . ASP A 1 151 ? -10.247 11.858 6.983 1.00 96.38 151 ASP A N 1
ATOM 1187 C CA . ASP A 1 151 ? -11.379 12.519 7.623 1.00 96.38 151 ASP A CA 1
ATOM 1188 C C . ASP A 1 151 ? -11.477 12.150 9.107 1.00 96.38 151 ASP A C 1
ATOM 1190 O O . ASP A 1 151 ? -11.839 13.005 9.916 1.00 96.38 151 ASP A O 1
ATOM 1194 N N . TYR A 1 152 ? -11.042 10.948 9.491 1.00 95.75 152 TYR A N 1
ATOM 1195 C CA . TYR A 1 152 ? -10.810 10.603 10.891 1.00 95.75 152 TYR A CA 1
ATOM 1196 C C . TYR A 1 152 ? -9.723 11.471 11.541 1.00 95.75 152 TYR A C 1
ATOM 1198 O O . TYR A 1 152 ? -9.968 12.103 12.567 1.00 95.75 152 TYR A O 1
ATOM 1206 N N . LEU A 1 153 ? -8.542 11.570 10.918 1.00 92.12 153 LEU A N 1
ATOM 1207 C CA . LEU A 1 153 ? -7.420 12.364 11.441 1.00 92.12 153 LEU A CA 1
ATOM 1208 C C . LEU A 1 153 ? -7.755 13.858 11.574 1.00 92.12 153 LEU A C 1
ATOM 1210 O O . LEU A 1 153 ? -7.223 14.539 12.446 1.00 92.12 153 LEU A O 1
ATOM 1214 N N . LEU A 1 154 ? -8.648 14.368 10.725 1.00 94.62 154 LEU A N 1
ATOM 1215 C CA . LEU A 1 154 ? -9.140 15.747 10.771 1.00 94.62 154 LEU A CA 1
ATOM 1216 C C . LEU A 1 154 ? -10.328 15.943 11.729 1.00 94.62 154 LEU A C 1
ATOM 1218 O O . LEU A 1 154 ? -10.886 17.039 11.775 1.00 94.62 154 LEU A O 1
ATOM 1222 N N . GLY A 1 155 ? -10.743 14.904 12.462 1.00 95.88 155 GLY A N 1
ATOM 1223 C CA . GLY A 1 155 ? -11.857 14.957 13.412 1.00 95.88 155 GLY A CA 1
ATOM 1224 C C . GLY A 1 155 ? -13.232 15.130 12.762 1.00 95.88 155 GLY A C 1
ATOM 1225 O O . GLY A 1 155 ? -14.167 15.586 13.416 1.00 95.88 155 GLY A O 1
ATOM 1226 N N . ARG A 1 156 ? -13.367 14.806 11.470 1.00 97.44 156 ARG A N 1
ATOM 1227 C CA . ARG A 1 156 ? -14.628 14.916 10.716 1.00 97.44 156 ARG A CA 1
ATOM 1228 C C . ARG A 1 156 ? -15.519 13.690 10.900 1.00 97.44 156 ARG A C 1
ATOM 1230 O O . ARG A 1 156 ? -16.735 13.821 10.816 1.00 97.44 156 ARG A O 1
ATOM 1237 N N . ASN A 1 157 ? -14.914 12.534 11.171 1.00 96.44 157 ASN A N 1
ATOM 1238 C CA . ASN A 1 157 ? -15.598 11.264 11.401 1.00 96.44 157 ASN A CA 1
ATOM 1239 C C . ASN A 1 157 ? -15.215 10.671 12.761 1.00 96.44 157 ASN A C 1
ATOM 1241 O O . ASN A 1 157 ? -14.116 10.896 13.266 1.00 96.44 157 ASN A O 1
ATOM 1245 N N . SER A 1 158 ? -16.112 9.866 13.332 1.00 97.94 158 SER A N 1
ATOM 1246 C CA . SER A 1 158 ? -15.808 9.054 14.515 1.00 97.94 158 SER A CA 1
ATOM 1247 C C . SER A 1 158 ? -14.974 7.822 14.149 1.00 97.94 158 SER A C 1
ATOM 1249 O O . SER A 1 158 ? -14.959 7.386 12.993 1.00 97.94 158 SER A O 1
ATOM 1251 N N . ALA A 1 159 ? -14.331 7.205 15.143 1.00 97.50 159 ALA A N 1
ATOM 1252 C CA . ALA A 1 159 ? -13.603 5.955 14.940 1.00 97.50 159 ALA A CA 1
ATOM 1253 C C . ALA A 1 159 ? -14.511 4.826 14.416 1.00 97.50 159 ALA A C 1
ATOM 1255 O O . ALA A 1 159 ? -14.125 4.099 13.503 1.00 97.50 159 ALA A O 1
ATOM 1256 N N . ASP A 1 160 ? -15.736 4.716 14.939 1.00 98.00 160 ASP A N 1
ATOM 1257 C CA . ASP A 1 160 ? -16.688 3.671 14.543 1.00 98.00 160 ASP A CA 1
ATOM 1258 C C . ASP A 1 160 ? -17.147 3.821 13.088 1.00 98.00 160 ASP A C 1
ATOM 1260 O O . ASP A 1 160 ? -17.031 2.876 12.308 1.00 98.00 160 ASP A O 1
ATOM 1264 N N . SER A 1 161 ? -17.569 5.025 12.687 1.00 98.12 161 SER A N 1
ATOM 1265 C CA . SER A 1 161 ? -17.973 5.299 11.296 1.00 98.12 161 SER A CA 1
ATOM 1266 C C . SER A 1 161 ? -16.818 5.109 10.305 1.00 98.12 161 SER A C 1
ATOM 1268 O O . SER A 1 161 ? -17.003 4.603 9.192 1.00 98.12 161 SER A O 1
ATOM 1270 N N . THR A 1 162 ? -15.597 5.451 10.724 1.00 98.25 162 THR A N 1
ATOM 1271 C CA . THR A 1 162 ? -14.385 5.206 9.937 1.00 98.25 162 THR A CA 1
ATOM 1272 C C . THR A 1 162 ? -14.138 3.708 9.781 1.00 98.25 162 THR A C 1
ATOM 1274 O O . THR A 1 162 ? -13.921 3.243 8.664 1.00 98.25 162 THR A O 1
ATOM 1277 N N . ARG A 1 163 ? -14.242 2.927 10.862 1.00 98.31 163 ARG A N 1
ATOM 1278 C CA . ARG A 1 163 ? -14.053 1.470 10.837 1.00 98.31 163 ARG A CA 1
ATOM 1279 C C . ARG A 1 163 ? -15.034 0.779 9.892 1.00 98.31 163 ARG A C 1
ATOM 1281 O O . ARG A 1 163 ? -14.615 -0.070 9.107 1.00 98.31 163 ARG A O 1
ATOM 1288 N N . GLU A 1 164 ? -16.307 1.163 9.922 1.00 98.31 164 GLU A N 1
ATOM 1289 C CA . GLU A 1 164 ? -17.333 0.644 9.005 1.00 98.31 164 GLU A CA 1
ATOM 1290 C C . GLU A 1 164 ? -16.995 0.953 7.540 1.00 98.31 164 GLU A C 1
ATOM 1292 O O . GLU A 1 164 ? -17.047 0.072 6.677 1.00 98.31 164 GLU A O 1
ATOM 1297 N N . THR A 1 165 ? -16.576 2.191 7.262 1.00 98.50 165 THR A N 1
ATOM 1298 C CA . THR A 1 165 ? -16.177 2.620 5.914 1.00 98.50 165 THR A CA 1
ATOM 1299 C C . THR A 1 165 ? -14.966 1.834 5.415 1.00 98.50 165 THR A C 1
ATOM 1301 O O . THR A 1 165 ? -14.958 1.353 4.280 1.00 98.50 165 THR A O 1
ATOM 1304 N N . LEU A 1 166 ? -13.956 1.646 6.271 1.00 98.44 166 LEU A N 1
ATOM 1305 C CA . LEU A 1 166 ? -12.760 0.878 5.940 1.00 98.44 166 LEU A CA 1
ATOM 1306 C C . LEU A 1 166 ? -13.092 -0.593 5.689 1.00 98.44 166 LEU A C 1
ATOM 1308 O O . LEU A 1 166 ? -12.610 -1.144 4.698 1.00 98.44 166 LEU A O 1
ATOM 1312 N N . GLN A 1 167 ? -13.931 -1.215 6.523 1.00 98.44 167 GLN A N 1
ATOM 1313 C CA . GLN A 1 167 ? -14.396 -2.591 6.319 1.00 98.44 167 GLN A CA 1
ATOM 1314 C C . GLN A 1 167 ? -15.085 -2.751 4.967 1.00 98.44 167 GLN A C 1
ATOM 1316 O O . GLN A 1 167 ? -14.710 -3.630 4.188 1.00 98.44 167 GLN A O 1
ATOM 1321 N N . LYS A 1 168 ? -16.036 -1.865 4.656 1.00 98.50 168 LYS A N 1
ATOM 1322 C CA . LYS A 1 168 ? -16.743 -1.880 3.376 1.00 98.50 168 LYS A CA 1
ATOM 1323 C C . LYS A 1 168 ? -15.779 -1.735 2.197 1.00 98.50 168 LYS A C 1
ATOM 1325 O O . LYS A 1 168 ? -15.791 -2.579 1.310 1.00 98.50 168 LYS A O 1
ATOM 1330 N N . ALA A 1 169 ? -14.891 -0.742 2.222 1.00 98.56 169 ALA A N 1
ATOM 1331 C CA . ALA A 1 169 ? -13.932 -0.522 1.140 1.00 98.56 169 ALA A CA 1
ATOM 1332 C C . ALA A 1 169 ? -12.961 -1.705 0.953 1.00 98.56 169 ALA A C 1
ATOM 1334 O O . ALA A 1 169 ? -12.556 -2.015 -0.165 1.00 98.56 169 ALA A O 1
ATOM 1335 N N . GLY A 1 170 ? -12.581 -2.393 2.032 1.00 98.19 170 GLY A N 1
ATOM 1336 C CA . GLY A 1 170 ? -11.772 -3.608 1.932 1.00 98.19 170 GLY A CA 1
ATOM 1337 C C . GLY A 1 170 ? -12.538 -4.790 1.327 1.00 98.19 170 GLY A C 1
ATOM 1338 O O . GLY A 1 170 ? -11.977 -5.523 0.513 1.00 98.19 170 GLY A O 1
ATOM 1339 N N . LEU A 1 171 ? -13.825 -4.950 1.654 1.00 98.56 171 LEU A N 1
ATOM 1340 C CA . LEU A 1 171 ? -14.695 -5.948 1.019 1.00 98.56 171 LEU A CA 1
ATOM 1341 C C . LEU A 1 171 ? -14.941 -5.627 -0.462 1.00 98.56 171 LEU A C 1
ATOM 1343 O O . LEU A 1 171 ? -14.932 -6.540 -1.289 1.00 98.56 171 LEU A O 1
ATOM 1347 N N . ASP A 1 172 ? -15.091 -4.346 -0.804 1.00 98.56 172 ASP A N 1
ATOM 1348 C CA . ASP A 1 172 ? -15.210 -3.877 -2.186 1.00 98.56 172 ASP A CA 1
ATOM 1349 C C . ASP A 1 172 ? -13.936 -4.199 -2.989 1.00 98.56 172 ASP A C 1
ATOM 1351 O O . ASP A 1 172 ? -14.030 -4.624 -4.140 1.00 98.56 172 ASP A O 1
ATOM 1355 N N . GLU A 1 173 ? -12.742 -4.098 -2.387 1.00 98.56 173 GLU A N 1
ATOM 1356 C CA . GLU A 1 173 ? -11.484 -4.521 -3.027 1.00 98.56 173 GLU A CA 1
ATOM 1357 C C . GLU A 1 173 ? -11.438 -6.031 -3.298 1.00 98.56 173 GLU A C 1
ATOM 1359 O O . GLU A 1 173 ? -11.079 -6.460 -4.398 1.00 98.56 173 GLU A O 1
ATOM 1364 N N . ILE A 1 174 ? -11.844 -6.858 -2.330 1.00 98.31 174 ILE A N 1
ATOM 1365 C CA . ILE A 1 174 ? -11.958 -8.310 -2.540 1.00 98.31 174 ILE A CA 1
ATOM 1366 C C . ILE A 1 174 ? -12.963 -8.592 -3.670 1.00 98.31 174 ILE A C 1
ATOM 1368 O O . ILE A 1 174 ? -12.710 -9.415 -4.555 1.00 98.31 174 ILE A O 1
ATOM 1372 N N . GLY A 1 175 ? -14.085 -7.866 -3.679 1.00 98.25 175 GLY A N 1
ATOM 1373 C CA . GLY A 1 175 ? -15.092 -7.908 -4.736 1.00 98.25 175 GLY A CA 1
ATOM 1374 C C . GLY A 1 175 ? -14.551 -7.530 -6.111 1.00 98.25 175 GLY A C 1
ATOM 1375 O O . GLY A 1 175 ? -14.867 -8.209 -7.089 1.00 98.25 175 GLY A O 1
ATOM 1376 N N . PHE A 1 176 ? -13.685 -6.521 -6.187 1.00 98.56 176 PHE A N 1
ATOM 1377 C CA . PHE A 1 176 ? -13.014 -6.108 -7.415 1.00 98.56 176 PHE A CA 1
ATOM 1378 C C . PHE A 1 176 ? -12.170 -7.246 -8.005 1.00 98.56 176 PHE A C 1
ATOM 1380 O O . PHE A 1 176 ? -12.342 -7.601 -9.175 1.00 98.56 176 PHE A O 1
ATOM 1387 N N . TYR A 1 177 ? -11.318 -7.890 -7.199 1.00 98.31 177 TYR A N 1
ATOM 1388 C CA . TYR A 1 177 ? -10.519 -9.024 -7.679 1.00 98.31 177 TYR A CA 1
ATOM 1389 C C . TYR A 1 177 ? -11.379 -10.240 -8.034 1.00 98.31 177 TYR A C 1
ATOM 1391 O O . TYR A 1 177 ? -11.065 -10.946 -8.994 1.00 98.31 177 TYR A O 1
ATOM 1399 N N . ARG A 1 178 ? -12.485 -10.476 -7.317 1.00 97.50 178 ARG A N 1
ATOM 1400 C CA . ARG A 1 178 ? -13.462 -11.519 -7.667 1.00 97.50 178 ARG A CA 1
ATOM 1401 C C . ARG A 1 178 ? -14.087 -11.268 -9.035 1.00 97.50 178 ARG A C 1
ATOM 1403 O O . ARG A 1 178 ? -14.055 -12.160 -9.878 1.00 97.50 178 ARG A O 1
ATOM 1410 N N . ALA A 1 179 ? -14.594 -10.062 -9.277 1.00 97.88 179 ALA A N 1
ATOM 1411 C CA . ALA A 1 179 ? -15.202 -9.685 -10.551 1.00 97.88 179 ALA A CA 1
ATOM 1412 C C . ALA A 1 179 ? -14.206 -9.762 -11.723 1.00 97.88 179 ALA A C 1
ATOM 1414 O O . ALA A 1 179 ? -14.588 -10.115 -12.834 1.00 97.88 179 ALA A O 1
ATOM 1415 N N . ALA A 1 180 ? -12.921 -9.503 -11.467 1.00 97.31 180 ALA A N 1
ATOM 1416 C CA . ALA A 1 180 ? -11.849 -9.645 -12.451 1.00 97.31 180 ALA A CA 1
ATOM 1417 C C . ALA A 1 180 ? -11.383 -11.103 -12.678 1.00 97.31 180 ALA A C 1
ATOM 1419 O O . ALA A 1 180 ? -10.469 -11.331 -13.471 1.00 97.31 180 ALA A O 1
ATOM 1420 N N . GLY A 1 181 ? -11.944 -12.094 -11.970 1.00 97.62 181 GLY A N 1
ATOM 1421 C CA . GLY A 1 181 ? -11.488 -13.489 -12.033 1.00 97.62 181 GLY A CA 1
ATOM 1422 C C . GLY A 1 181 ? -10.091 -13.707 -11.432 1.00 97.62 181 GLY A C 1
ATOM 1423 O O . GLY A 1 181 ? -9.385 -14.642 -11.803 1.00 97.62 181 GLY A O 1
ATOM 1424 N N . LYS A 1 182 ? -9.663 -12.823 -10.523 1.00 97.62 182 LYS A N 1
ATOM 1425 C CA . LYS A 1 182 ? -8.326 -12.798 -9.906 1.00 97.62 182 LYS A CA 1
ATOM 1426 C C . LYS A 1 182 ? -8.337 -13.034 -8.397 1.00 97.62 182 LYS A C 1
ATOM 1428 O O . LYS A 1 182 ? -7.305 -12.852 -7.756 1.00 97.62 182 LYS A O 1
ATOM 1433 N N . LEU A 1 183 ? -9.461 -13.473 -7.828 1.00 96.69 183 LEU A N 1
ATOM 1434 C CA . LEU A 1 183 ? -9.572 -13.713 -6.387 1.00 96.69 183 LEU A CA 1
ATOM 1435 C C . LEU A 1 183 ? -8.517 -14.699 -5.870 1.00 96.69 183 LEU A C 1
ATOM 1437 O O . LEU A 1 183 ? -7.940 -14.453 -4.821 1.00 96.69 183 LEU A O 1
ATOM 1441 N N . GLU A 1 184 ? -8.198 -15.762 -6.614 1.00 97.00 184 GLU A N 1
ATOM 1442 C CA . GLU A 1 184 ? -7.153 -16.710 -6.194 1.00 97.00 184 GLU A CA 1
ATOM 1443 C C . GLU A 1 184 ? -5.746 -16.111 -6.225 1.00 97.00 184 GLU A C 1
ATOM 1445 O O . GLU A 1 184 ? -4.934 -16.379 -5.342 1.00 97.00 184 GLU A O 1
ATOM 1450 N N . ALA A 1 185 ? -5.449 -15.263 -7.213 1.00 97.19 185 ALA A N 1
ATOM 1451 C CA . ALA A 1 185 ? -4.172 -14.557 -7.261 1.00 97.19 185 ALA A CA 1
ATOM 1452 C C . ALA A 1 185 ? -4.048 -13.580 -6.084 1.00 97.19 185 ALA A C 1
ATOM 1454 O O . ALA A 1 185 ? -2.999 -13.517 -5.446 1.00 97.19 185 ALA A O 1
ATOM 1455 N N . PHE A 1 186 ? -5.139 -12.884 -5.755 1.00 97.25 186 PHE A N 1
ATOM 1456 C CA . PHE A 1 186 ? -5.211 -12.043 -4.568 1.00 97.25 186 PHE A CA 1
ATOM 1457 C C . PHE A 1 186 ? -5.044 -12.864 -3.283 1.00 97.25 186 PHE A C 1
ATOM 1459 O O . PHE A 1 186 ? -4.214 -12.522 -2.447 1.00 97.25 186 PHE A O 1
ATOM 1466 N N . ALA A 1 187 ? -5.743 -13.993 -3.152 1.00 96.38 187 ALA A N 1
ATOM 1467 C CA . ALA A 1 187 ? -5.651 -14.879 -1.995 1.00 96.38 187 ALA A CA 1
ATOM 1468 C C . ALA A 1 187 ? -4.250 -15.468 -1.790 1.00 96.38 187 ALA A C 1
ATOM 1470 O O . ALA A 1 187 ? -3.831 -15.676 -0.659 1.00 96.38 187 ALA A O 1
ATOM 1471 N N . LYS A 1 188 ? -3.492 -15.712 -2.862 1.00 96.62 188 LYS A N 1
ATOM 1472 C CA . LYS A 1 188 ? -2.103 -16.172 -2.748 1.00 96.62 188 LYS A CA 1
ATOM 1473 C C . LYS A 1 188 ? -1.199 -15.144 -2.056 1.00 96.62 188 LYS A C 1
ATOM 1475 O O . LYS A 1 188 ? -0.235 -15.532 -1.404 1.00 96.62 188 LYS A O 1
ATOM 1480 N N . LEU A 1 189 ? -1.482 -13.854 -2.233 1.00 95.06 189 LEU A N 1
ATOM 1481 C CA . LEU A 1 189 ? -0.712 -12.764 -1.628 1.00 95.06 189 LEU A CA 1
ATOM 1482 C C . LEU A 1 189 ? -1.265 -12.353 -0.260 1.00 95.06 189 LEU A C 1
ATOM 1484 O O . LEU A 1 189 ? -0.497 -12.024 0.637 1.00 95.06 189 LEU A O 1
ATOM 1488 N N . ASN A 1 190 ? -2.590 -12.377 -0.121 1.00 94.25 190 ASN A N 1
ATOM 1489 C CA . ASN A 1 190 ? -3.321 -11.707 0.952 1.00 94.25 190 ASN A CA 1
ATOM 1490 C C . ASN A 1 190 ? -4.250 -12.637 1.751 1.00 94.25 190 ASN A C 1
ATOM 1492 O O . ASN A 1 190 ? -4.942 -12.180 2.655 1.00 94.25 190 ASN A O 1
ATOM 1496 N N . GLY A 1 191 ? -4.320 -13.926 1.424 1.00 89.44 191 GLY A N 1
ATOM 1497 C CA . GLY A 1 191 ? -5.058 -14.930 2.195 1.00 89.44 191 GLY A CA 1
ATOM 1498 C C . GLY A 1 191 ? -4.288 -15.391 3.434 1.00 89.44 191 GLY A C 1
ATOM 1499 O O . GLY A 1 191 ? -3.062 -15.281 3.487 1.00 89.44 191 GLY A O 1
ATOM 1500 N N . ILE A 1 192 ? -5.021 -15.908 4.424 1.00 86.75 192 ILE A N 1
ATOM 1501 C CA . ILE A 1 192 ? -4.484 -16.478 5.674 1.00 86.75 192 ILE A CA 1
ATOM 1502 C C . ILE A 1 192 ? -4.799 -17.961 5.754 1.00 86.75 192 ILE A C 1
ATOM 1504 O O . ILE A 1 192 ? -5.964 -18.316 5.462 1.00 86.75 192 ILE A O 1
#

Foldseek 3Di:
DVCCVPVPDDPVLVVVVVVVLVVVVVVVQVLQVLLPKHWDDFDWDWDDDPNDIDTDDDDALAGTWIWHWADDPNFIWTATLHPVNVVLVCCQPVVQQVVLLVVLVVCCVVVVHDSVVVSVVCCVVVVGPDDDDDDVQLVVLSVQSRCLSVCVVVVNDDSHVSSVSNRVSRVSSCVVCVVVVRNVVNCVVITD

pLDDT: mean 92.93, std 7.19, range [53.66, 98.56]

Sequence (192 aa):
QEALVTSGLSGQQFIRSGKLAVLGAWVVRQLVEEIGLRLWDLKWEFAKDGDELVFVDTIDTDSFRATLFLEADGRRFVTHYNKQAIRDYFLILHGDWISAIQEAKARGAAEGLAFTELLKAGQDSGVYPVTPSVNPAFVTIQQTKMDAIRDYLLGRNSADSTRETLQKAGLDEIGFYRAAGKLEAFAKLNGI